Protein AF-A0A9X1DKH0-F1 (afdb_monomer_lite)

Secondary structure (DSSP, 8-state):
------S-HHHHHHHHHHHHHHHHHHHH-TTHHHHHHHHHHHHHT---------S--HHHHHHHHHHHHHS-----HHHHHHH-TT-HHHHHHHHHHHH-HHHHHH-EE-SSS---TTT---SEEHHHHHHHHHHHHHSS--S-HHHHGGG-SS-HHHHHHHHHHHHHHHHHHS-HHHHT-TTT-GGGSHHHHHHHHHHHHTT-TTS-HHHHHHHHHHHHHHGGGS---TT-GGGGGSSEEEETTTTEEEE--SHHHHHHHHHHHTT-

Structure (mmCIF, N/CA/C/O backbone):
data_AF-A0A9X1DKH0-F1
#
_entry.id   AF-A0A9X1DKH0-F1
#
loop_
_atom_site.group_PDB
_atom_site.id
_atom_site.type_symbol
_atom_site.label_atom_id
_atom_site.label_alt_id
_atom_site.label_comp_id
_atom_site.label_asym_id
_atom_site.label_entity_id
_atom_site.label_seq_id
_atom_site.pdbx_PDB_ins_code
_atom_site.Cartn_x
_atom_site.Cartn_y
_atom_site.Cartn_z
_atom_site.occupancy
_atom_site.B_iso_or_equiv
_atom_site.auth_seq_id
_atom_site.auth_comp_id
_atom_site.auth_asym_id
_atom_site.auth_atom_id
_atom_site.pdbx_PDB_model_num
ATOM 1 N N . MET A 1 1 ? 36.192 -5.478 -42.787 1.00 59.34 1 MET A N 1
ATOM 2 C CA . MET A 1 1 ? 35.365 -5.915 -41.646 1.00 59.34 1 MET A CA 1
ATOM 3 C C . MET A 1 1 ? 34.097 -5.091 -41.712 1.00 59.34 1 MET A C 1
ATOM 5 O O . MET A 1 1 ? 34.203 -3.872 -41.718 1.00 59.34 1 MET A O 1
ATOM 9 N N . GLU A 1 2 ? 32.949 -5.726 -41.911 1.00 73.69 2 GLU A N 1
ATOM 10 C CA . GLU A 1 2 ? 31.660 -5.039 -42.036 1.00 73.69 2 GLU A CA 1
ATOM 11 C C . GLU A 1 2 ? 30.925 -5.191 -40.701 1.00 73.69 2 GLU A C 1
ATOM 13 O O . GLU A 1 2 ? 30.800 -6.305 -40.198 1.00 73.69 2 GLU A O 1
ATOM 18 N N . LEU A 1 3 ? 30.535 -4.072 -40.088 1.00 82.25 3 LEU A N 1
ATOM 19 C CA . LEU A 1 3 ? 29.825 -4.047 -38.810 1.00 82.25 3 LEU A CA 1
ATOM 20 C C . LEU A 1 3 ? 28.368 -3.671 -39.068 1.00 82.25 3 LEU A C 1
ATOM 22 O O . LEU A 1 3 ? 28.090 -2.620 -39.645 1.00 82.25 3 LEU A O 1
ATOM 26 N N . SER A 1 4 ? 27.449 -4.519 -38.618 1.00 85.62 4 SER A N 1
ATOM 27 C CA . SER A 1 4 ? 26.011 -4.264 -38.630 1.00 85.62 4 SER A CA 1
ATOM 28 C C . SER A 1 4 ? 25.550 -3.839 -37.229 1.00 85.62 4 SER A C 1
ATOM 30 O O . SER A 1 4 ? 26.024 -4.342 -36.209 1.00 85.62 4 SER A O 1
ATOM 32 N N . ILE A 1 5 ? 24.628 -2.874 -37.154 1.00 86.75 5 ILE A N 1
ATOM 33 C CA . ILE A 1 5 ? 24.001 -2.491 -35.881 1.00 86.75 5 ILE A CA 1
ATOM 34 C C . ILE A 1 5 ? 22.811 -3.417 -35.655 1.00 86.75 5 ILE A C 1
ATOM 36 O O . ILE A 1 5 ? 21.824 -3.339 -36.384 1.00 86.75 5 ILE A O 1
ATOM 40 N N . ILE A 1 6 ? 22.897 -4.259 -34.624 1.00 84.75 6 ILE A N 1
ATOM 41 C CA . ILE A 1 6 ? 21.804 -5.158 -34.237 1.00 84.75 6 ILE A CA 1
ATOM 42 C C . ILE A 1 6 ? 20.755 -4.400 -33.412 1.00 84.75 6 ILE A C 1
ATOM 44 O O . ILE A 1 6 ? 19.580 -4.485 -33.724 1.00 84.75 6 ILE A O 1
ATOM 48 N N . ASP A 1 7 ? 21.147 -3.615 -32.401 1.00 83.06 7 ASP A N 1
ATOM 49 C CA . ASP A 1 7 ? 20.240 -2.793 -31.579 1.00 83.06 7 ASP A CA 1
ATOM 50 C C . ASP A 1 7 ? 20.900 -1.463 -31.175 1.00 83.06 7 ASP A C 1
ATOM 52 O O . ASP A 1 7 ? 22.123 -1.336 -31.156 1.00 83.06 7 ASP A O 1
ATOM 56 N N . GLY A 1 8 ? 20.092 -0.458 -30.822 1.00 81.94 8 GLY A N 1
ATOM 57 C CA . GLY A 1 8 ? 20.589 0.841 -30.359 1.00 81.94 8 GLY A CA 1
ATOM 58 C C . GLY A 1 8 ? 20.688 1.919 -31.439 1.00 81.94 8 GLY A C 1
ATOM 59 O O . GLY A 1 8 ? 21.188 3.006 -31.156 1.00 81.94 8 GLY A O 1
ATOM 60 N N . THR A 1 9 ? 20.125 1.688 -32.627 1.00 85.19 9 THR A N 1
ATOM 61 C CA . THR A 1 9 ? 20.072 2.664 -33.732 1.00 85.19 9 THR A CA 1
ATOM 62 C C . THR A 1 9 ? 19.496 4.015 -33.301 1.00 85.19 9 THR A C 1
ATOM 64 O O . THR A 1 9 ? 20.008 5.055 -33.695 1.00 85.19 9 THR A O 1
ATOM 67 N N . GLN A 1 10 ? 18.488 4.020 -32.420 1.00 81.19 10 GLN A N 1
ATOM 68 C CA . GLN A 1 10 ? 17.900 5.254 -31.878 1.00 81.19 10 GLN A CA 1
ATOM 69 C C . GLN A 1 10 ? 18.860 6.023 -30.959 1.00 81.19 10 GLN A C 1
ATOM 71 O O . GLN A 1 10 ? 18.861 7.249 -30.953 1.00 81.19 10 GLN A O 1
ATOM 76 N N . ARG A 1 11 ? 19.704 5.314 -30.195 1.00 83.75 11 ARG A N 1
ATOM 77 C CA . ARG A 1 11 ? 20.722 5.937 -29.335 1.00 83.75 11 ARG A CA 1
ATOM 78 C C . ARG A 1 11 ? 21.796 6.596 -30.194 1.00 83.75 11 ARG A C 1
ATOM 80 O O . ARG A 1 11 ? 22.126 7.748 -29.959 1.00 83.75 11 ARG A O 1
ATOM 87 N N . ILE A 1 12 ? 22.264 5.905 -31.231 1.00 87.12 12 ILE A N 1
ATOM 88 C CA . ILE A 1 12 ? 23.227 6.461 -32.190 1.00 87.12 12 ILE A CA 1
ATOM 89 C C . ILE A 1 12 ? 22.622 7.673 -32.915 1.00 87.12 12 ILE A C 1
ATOM 91 O O . ILE A 1 12 ? 23.250 8.726 -32.969 1.00 87.12 12 ILE A O 1
ATOM 95 N N . ALA A 1 13 ? 21.373 7.574 -33.382 1.00 86.62 13 ALA A N 1
ATOM 96 C CA . ALA A 1 13 ? 20.672 8.687 -34.020 1.00 86.62 13 ALA A CA 1
ATOM 97 C C . ALA A 1 13 ? 20.525 9.908 -33.095 1.00 86.62 13 ALA A C 1
ATOM 99 O O . ALA A 1 13 ? 20.667 11.036 -33.555 1.00 86.62 13 ALA A O 1
ATOM 100 N N . ALA A 1 14 ? 20.294 9.701 -31.795 1.00 84.94 14 ALA A N 1
ATOM 101 C CA . ALA A 1 14 ? 20.218 10.787 -30.821 1.00 84.94 14 ALA A CA 1
ATOM 102 C C . ALA A 1 14 ? 21.560 11.519 -30.648 1.00 84.94 14 ALA A C 1
ATOM 104 O O . ALA A 1 14 ? 21.570 12.744 -30.560 1.00 84.94 14 ALA A O 1
ATOM 105 N N . PHE A 1 15 ? 22.686 10.798 -30.648 1.00 87.38 15 PHE A N 1
ATOM 106 C CA . PHE A 1 15 ? 24.018 11.417 -30.619 1.00 87.38 15 PHE A CA 1
ATOM 107 C C . PHE A 1 15 ? 24.296 12.222 -31.893 1.00 87.38 15 PHE A C 1
ATOM 109 O O . PHE A 1 15 ? 24.735 13.366 -31.802 1.00 87.38 15 PHE A O 1
ATOM 116 N N . VAL A 1 16 ? 23.951 11.678 -33.064 1.00 88.12 16 VAL A N 1
ATOM 117 C CA . VAL A 1 16 ? 24.051 12.407 -34.341 1.00 88.12 16 VAL A CA 1
ATOM 118 C C . VAL A 1 16 ? 23.175 13.663 -34.318 1.00 88.12 16 VAL A C 1
ATOM 120 O O . VAL A 1 16 ? 23.607 14.740 -34.711 1.00 88.12 16 VAL A O 1
ATOM 123 N N . GLN A 1 17 ? 21.949 13.566 -33.798 1.00 87.81 17 GLN A N 1
ATOM 124 C CA . GLN A 1 17 ? 21.045 14.710 -33.676 1.00 87.81 17 GLN A CA 1
ATOM 125 C C . GLN A 1 17 ? 21.575 15.775 -32.704 1.00 87.81 17 GLN A C 1
ATOM 127 O O . GLN A 1 17 ? 21.368 16.973 -32.930 1.00 87.81 17 GLN A O 1
ATOM 132 N N . LEU A 1 18 ? 22.235 15.358 -31.623 1.00 86.56 18 LEU A N 1
ATOM 133 C CA . LEU A 1 18 ? 22.870 16.250 -30.658 1.00 86.56 18 LEU A CA 1
ATOM 134 C C . LEU A 1 18 ? 24.008 17.042 -31.320 1.00 86.56 18 LEU A C 1
ATOM 136 O O . LEU A 1 18 ? 24.048 18.264 -31.188 1.00 86.56 18 LEU A O 1
ATOM 140 N N . GLU A 1 19 ? 24.859 16.372 -32.097 1.00 88.31 19 GLU A N 1
ATOM 141 C CA . GLU A 1 19 ? 25.939 16.989 -32.883 1.00 88.31 19 GLU A CA 1
ATOM 142 C C . GLU A 1 19 ? 25.400 18.009 -33.885 1.00 88.31 19 GLU A C 1
ATOM 144 O O . GLU A 1 19 ? 25.806 19.175 -33.897 1.00 88.31 19 GLU A O 1
ATOM 149 N N . ASP A 1 20 ? 24.381 17.613 -34.640 1.00 87.06 20 ASP A N 1
ATOM 150 C CA . ASP A 1 20 ? 23.674 18.482 -35.571 1.00 87.06 20 ASP A CA 1
ATOM 151 C C . ASP A 1 20 ? 23.114 19.737 -34.888 1.00 87.06 20 ASP A C 1
ATOM 153 O O . ASP A 1 20 ? 23.126 20.841 -35.446 1.00 87.06 20 ASP A O 1
ATOM 157 N N . SER A 1 21 ? 22.593 19.569 -33.673 1.00 85.38 21 SER A N 1
ATOM 158 C CA . SER A 1 21 ? 21.995 20.645 -32.885 1.00 85.38 21 SER A CA 1
ATOM 159 C C . SER A 1 21 ? 23.053 21.620 -32.370 1.00 85.38 21 SER A C 1
ATOM 161 O O . SER A 1 21 ? 22.836 22.831 -32.454 1.00 85.38 21 SER A O 1
ATOM 163 N N . ILE A 1 22 ? 24.210 21.119 -31.925 1.00 87.12 22 ILE A N 1
ATOM 164 C CA . ILE A 1 22 ? 25.371 21.933 -31.536 1.00 87.12 22 ILE A CA 1
ATOM 165 C C . ILE A 1 22 ? 25.848 22.762 -32.733 1.00 87.12 22 ILE A C 1
ATOM 167 O O . ILE A 1 22 ? 25.927 23.989 -32.643 1.00 87.12 22 ILE A O 1
ATOM 171 N N . LEU A 1 23 ? 26.066 22.130 -33.891 1.00 86.19 23 LEU A N 1
ATOM 172 C CA . LEU A 1 23 ? 26.523 22.813 -35.107 1.00 86.19 23 LEU A CA 1
ATOM 173 C C . LEU A 1 23 ? 25.538 23.896 -35.574 1.00 86.19 23 LEU A C 1
ATOM 175 O O . LEU A 1 23 ? 25.944 24.995 -35.965 1.00 86.19 23 LEU A O 1
ATOM 179 N N . LYS A 1 24 ? 24.230 23.619 -35.519 1.00 85.19 24 LYS A N 1
ATOM 180 C CA . LYS A 1 24 ? 23.179 24.594 -35.863 1.00 85.19 24 LYS A CA 1
ATOM 181 C C . LYS A 1 24 ? 23.118 25.752 -34.866 1.00 85.19 24 LYS A C 1
ATOM 183 O O . LYS A 1 24 ? 22.857 26.882 -35.281 1.00 85.19 24 LYS A O 1
ATOM 188 N N . ALA A 1 25 ? 23.334 25.492 -33.578 1.00 82.62 25 ALA A N 1
ATOM 189 C CA . ALA A 1 25 ? 23.327 26.513 -32.534 1.00 82.62 25 ALA A CA 1
ATOM 190 C C . ALA A 1 25 ? 24.556 27.435 -32.624 1.00 82.62 25 ALA A C 1
ATOM 192 O O . ALA A 1 25 ? 24.393 28.653 -32.558 1.00 82.62 25 ALA A O 1
ATOM 193 N N . LEU A 1 26 ? 25.745 26.881 -32.895 1.00 82.12 26 LEU A N 1
ATOM 194 C CA . LEU A 1 26 ? 26.979 27.647 -33.115 1.00 82.12 26 LEU A CA 1
ATOM 195 C C . LEU A 1 26 ? 26.874 28.589 -34.325 1.00 82.12 26 LEU A C 1
ATOM 197 O O . LEU A 1 26 ? 27.288 29.742 -34.246 1.00 82.12 26 LEU A O 1
ATOM 201 N N . LYS A 1 27 ? 26.256 28.138 -35.426 1.00 82.62 27 LYS A N 1
ATOM 202 C CA . LYS A 1 27 ? 26.065 28.955 -36.642 1.00 82.62 27 LYS A CA 1
ATOM 203 C C . LYS A 1 27 ? 25.085 30.122 -36.473 1.00 82.62 27 LYS A C 1
ATOM 205 O O . LYS A 1 27 ? 25.165 31.081 -37.234 1.00 82.62 27 LYS A O 1
ATOM 210 N N . LYS A 1 28 ? 24.135 30.042 -35.531 1.00 77.69 28 LYS A N 1
ATOM 211 C CA . LYS A 1 28 ? 23.076 31.057 -35.354 1.00 77.69 28 LYS A CA 1
ATOM 212 C C . LYS A 1 28 ? 23.486 32.250 -34.477 1.00 77.69 28 LYS A C 1
ATOM 214 O O . LYS A 1 28 ? 22.805 33.268 -34.538 1.00 77.69 28 LYS A O 1
ATOM 219 N N . GLY A 1 29 ? 24.581 32.149 -33.717 1.00 69.81 29 GLY A N 1
ATOM 220 C CA . GLY A 1 29 ? 25.099 33.232 -32.869 1.00 69.81 29 GLY A CA 1
ATOM 221 C C . GLY A 1 29 ? 24.196 33.617 -31.680 1.00 69.81 29 GLY A C 1
ATOM 222 O O . GLY A 1 29 ? 23.095 33.091 -31.504 1.00 69.81 29 GLY A O 1
ATOM 223 N N . GLY A 1 30 ? 24.677 34.535 -30.834 1.00 74.19 30 GLY A N 1
ATOM 224 C CA . GLY A 1 30 ? 23.924 35.088 -29.694 1.00 74.19 30 GLY A CA 1
ATOM 225 C C . GLY A 1 30 ? 23.748 34.126 -28.508 1.00 74.19 30 GLY A C 1
ATOM 226 O O . GLY A 1 30 ? 24.599 33.279 -28.250 1.00 74.19 30 GLY A O 1
ATOM 227 N N . GLU A 1 31 ? 22.628 34.233 -27.782 1.00 66.81 31 GLU A N 1
ATOM 228 C CA . GLU A 1 31 ? 22.335 33.445 -26.562 1.00 66.81 31 GLU A CA 1
ATOM 229 C C . GLU A 1 31 ? 22.370 31.918 -26.771 1.00 66.81 31 GLU A C 1
ATOM 231 O O . GLU A 1 31 ? 22.617 31.158 -25.835 1.00 66.81 31 GLU A O 1
ATOM 236 N N . LYS A 1 32 ? 22.191 31.448 -28.012 1.00 72.25 32 LYS A N 1
ATOM 237 C CA . LYS A 1 32 ? 22.230 30.018 -28.366 1.00 72.25 32 LYS A CA 1
ATOM 238 C C . LYS A 1 32 ? 23.635 29.418 -28.370 1.00 72.25 32 LYS A C 1
ATOM 240 O O . LYS A 1 32 ? 23.764 28.198 -28.351 1.00 72.25 32 LYS A O 1
ATOM 245 N N . VAL A 1 33 ? 24.674 30.250 -28.353 1.00 80.81 33 VAL A N 1
ATOM 246 C CA . VAL A 1 33 ? 26.069 29.798 -28.283 1.00 80.81 33 VAL A CA 1
ATOM 247 C C . VAL A 1 33 ? 26.372 29.179 -26.918 1.00 80.81 33 VAL A C 1
ATOM 249 O O . VAL A 1 33 ? 27.054 28.162 -26.851 1.00 80.81 33 VAL A O 1
ATOM 252 N N . LYS A 1 34 ? 25.806 29.725 -25.833 1.00 82.06 34 LYS A N 1
ATOM 253 C CA . LYS A 1 34 ? 25.972 29.160 -24.487 1.00 82.06 34 LYS A CA 1
ATOM 254 C C . LYS A 1 34 ? 25.386 27.747 -24.395 1.00 82.06 34 LYS A C 1
ATOM 256 O O . LYS A 1 34 ? 26.073 26.832 -23.957 1.00 82.06 34 LYS A O 1
ATOM 261 N N . LEU A 1 35 ? 24.165 27.564 -24.903 1.00 81.19 35 LEU A N 1
ATOM 262 C CA . LEU A 1 35 ? 23.523 26.250 -24.997 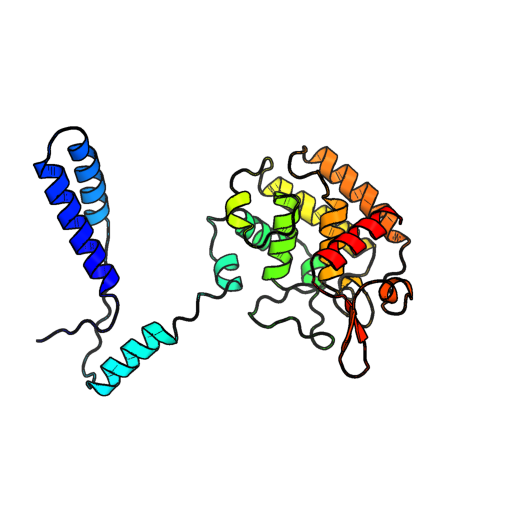1.00 81.19 35 LEU A CA 1
ATOM 263 C C . LEU A 1 35 ? 24.352 25.272 -25.845 1.00 81.19 35 LEU A C 1
ATOM 265 O O . LEU A 1 35 ? 24.454 24.100 -25.505 1.00 81.19 35 LEU A O 1
ATOM 269 N N . ALA A 1 36 ? 24.968 25.741 -26.932 1.00 84.06 36 ALA A N 1
ATOM 270 C CA . ALA A 1 36 ? 25.823 24.897 -27.762 1.00 84.06 36 ALA A CA 1
ATOM 271 C C . ALA A 1 36 ? 27.048 24.373 -26.996 1.00 84.06 36 ALA A C 1
ATOM 273 O O . ALA A 1 36 ? 27.364 23.194 -27.113 1.00 84.06 36 ALA A O 1
ATOM 274 N N . TYR A 1 37 ? 27.697 25.215 -26.184 1.00 85.69 37 TYR A N 1
ATOM 275 C CA . TYR A 1 37 ? 28.824 24.796 -25.345 1.00 85.69 37 TYR A CA 1
ATOM 276 C C . TYR A 1 37 ? 28.407 23.839 -24.222 1.00 85.69 37 TYR A C 1
ATOM 278 O O . TYR A 1 37 ? 29.136 22.895 -23.930 1.00 85.69 37 TYR A O 1
ATOM 286 N N . GLU A 1 38 ? 27.232 24.037 -23.619 1.00 85.38 38 GLU A N 1
ATOM 287 C CA . GLU A 1 38 ? 26.688 23.109 -22.616 1.00 85.38 38 GLU A CA 1
ATOM 288 C C . GLU A 1 38 ? 26.418 21.722 -23.225 1.00 85.38 38 GLU A C 1
ATOM 290 O O . GLU A 1 38 ? 26.789 20.702 -22.642 1.00 85.38 38 GLU A O 1
ATOM 295 N N . LEU A 1 39 ? 25.832 21.673 -24.426 1.00 84.62 39 LEU A N 1
ATOM 296 C CA . LEU A 1 39 ? 25.580 20.421 -25.148 1.00 84.62 39 LEU A CA 1
ATOM 297 C C . LEU A 1 39 ? 26.876 19.752 -25.638 1.00 84.62 39 LEU A C 1
ATOM 299 O O . LEU A 1 39 ? 26.976 18.528 -25.595 1.00 84.62 39 LEU A O 1
ATOM 303 N N . ASP A 1 40 ? 27.868 20.534 -26.074 1.00 86.94 40 ASP A N 1
ATOM 304 C CA . ASP A 1 40 ? 29.192 20.038 -26.475 1.00 86.94 40 ASP A CA 1
ATOM 305 C C . ASP A 1 40 ? 29.953 19.427 -25.289 1.00 86.94 40 ASP A C 1
ATOM 307 O O . ASP A 1 40 ? 30.511 18.337 -25.409 1.00 86.94 40 ASP A O 1
ATOM 311 N N . SER A 1 41 ? 29.905 20.069 -24.116 1.00 86.56 41 SER A N 1
ATOM 312 C CA . SER A 1 41 ? 30.464 19.505 -22.880 1.00 86.56 41 SER A CA 1
ATOM 313 C C . SER A 1 41 ? 29.782 18.188 -22.515 1.00 86.56 41 SER A C 1
ATOM 315 O O . SER A 1 41 ? 30.459 17.193 -22.274 1.00 86.56 41 SER A O 1
ATOM 317 N N . LEU A 1 42 ? 28.444 18.152 -22.545 1.00 84.81 42 LEU A N 1
ATOM 318 C CA . LEU A 1 42 ? 27.677 16.938 -22.259 1.00 84.81 42 LEU A CA 1
ATOM 319 C C . LEU A 1 42 ? 28.047 15.792 -23.210 1.00 84.81 42 LEU A C 1
ATOM 321 O O . LEU A 1 42 ? 28.138 14.642 -22.783 1.00 84.81 42 LEU A O 1
ATOM 325 N N . MET A 1 43 ? 28.255 16.092 -24.494 1.00 84.81 43 MET A N 1
ATOM 326 C CA . MET A 1 43 ? 28.653 15.094 -25.482 1.00 84.81 43 MET A CA 1
ATOM 327 C C . MET A 1 43 ? 30.057 14.547 -25.210 1.00 84.81 43 MET A C 1
ATOM 329 O O . MET A 1 43 ? 30.243 13.334 -25.270 1.00 84.81 43 MET A O 1
ATOM 333 N N . LYS A 1 44 ? 31.023 15.413 -24.885 1.00 85.62 44 LYS A N 1
ATOM 334 C CA . LYS A 1 44 ? 32.409 15.016 -24.576 1.00 85.62 44 LYS A CA 1
ATOM 335 C C . LYS A 1 44 ? 32.513 14.148 -23.326 1.00 85.62 44 LYS A C 1
ATOM 337 O O . LYS A 1 44 ? 33.323 13.227 -23.300 1.00 85.62 44 LYS A O 1
ATOM 342 N N . ASP A 1 45 ? 31.662 14.405 -22.338 1.00 86.69 45 ASP A N 1
ATOM 343 C CA . ASP A 1 45 ? 31.604 13.625 -21.098 1.00 86.69 45 ASP A CA 1
ATOM 344 C C . ASP A 1 45 ? 30.744 12.355 -21.233 1.00 86.69 45 ASP A C 1
ATOM 346 O O . ASP A 1 45 ? 30.665 11.536 -20.314 1.00 86.69 45 ASP A O 1
ATOM 350 N N . SER A 1 46 ? 30.089 12.165 -22.381 1.00 83.81 46 SER A N 1
ATOM 351 C CA . SER A 1 46 ? 29.272 10.988 -22.654 1.00 83.81 46 SER A CA 1
ATOM 352 C C . SER A 1 46 ? 30.095 9.871 -23.286 1.00 83.81 46 SER A C 1
ATOM 354 O O . SER A 1 46 ? 30.979 10.084 -24.109 1.00 83.81 46 SER A O 1
ATOM 356 N N . SER A 1 47 ? 29.767 8.630 -22.939 1.00 83.00 47 SER A N 1
ATOM 357 C CA . SER A 1 47 ? 30.369 7.436 -23.534 1.00 83.00 47 SER A CA 1
ATOM 358 C C . SER A 1 47 ? 29.282 6.454 -23.949 1.00 83.00 47 SER A C 1
ATOM 360 O O . SER A 1 47 ? 28.297 6.263 -23.233 1.00 83.00 47 SER A O 1
ATOM 362 N N . ILE A 1 48 ? 29.467 5.808 -25.102 1.00 82.31 48 ILE A N 1
ATOM 363 C CA . ILE A 1 48 ? 28.591 4.732 -25.570 1.00 82.31 48 ILE A CA 1
ATOM 364 C C . ILE A 1 48 ? 29.311 3.408 -25.346 1.00 82.31 48 ILE A C 1
ATOM 366 O O . ILE A 1 48 ? 30.350 3.142 -25.945 1.00 82.31 48 ILE A O 1
ATOM 370 N N . ALA A 1 49 ? 28.737 2.560 -24.496 1.00 86.56 49 ALA A N 1
ATOM 371 C CA . ALA A 1 49 ? 29.171 1.176 -24.388 1.00 86.56 49 ALA A CA 1
ATOM 372 C C . ALA A 1 49 ? 28.691 0.401 -25.622 1.00 86.56 49 ALA A C 1
ATOM 374 O O . ALA A 1 49 ? 27.487 0.323 -25.882 1.00 86.56 49 ALA A O 1
ATOM 375 N N . ILE A 1 50 ? 29.635 -0.169 -26.368 1.00 87.94 50 ILE A N 1
ATOM 376 C CA . ILE A 1 50 ? 29.369 -1.006 -27.539 1.00 87.94 50 ILE A CA 1
ATOM 377 C C . ILE A 1 50 ? 29.692 -2.449 -27.169 1.00 87.94 50 ILE A C 1
ATOM 379 O O . ILE A 1 50 ? 30.758 -2.736 -26.628 1.00 87.94 50 ILE A O 1
ATOM 383 N N . GLN A 1 51 ? 28.768 -3.356 -27.476 1.00 89.19 51 GLN A N 1
ATOM 384 C CA . GLN A 1 51 ? 28.995 -4.791 -27.380 1.00 89.19 51 GLN A CA 1
ATOM 385 C C . GLN A 1 51 ? 29.098 -5.365 -28.791 1.00 89.19 51 GLN A C 1
ATOM 387 O O . GLN A 1 51 ? 28.176 -5.203 -29.589 1.00 89.19 51 GLN A O 1
ATOM 392 N N . VAL A 1 52 ? 30.222 -6.016 -29.087 1.00 91.06 52 VAL A N 1
ATOM 393 C CA . VAL A 1 52 ? 30.486 -6.636 -30.389 1.00 91.06 52 VAL A CA 1
ATOM 394 C C . VAL A 1 52 ? 30.264 -8.138 -30.271 1.00 91.06 52 VAL A C 1
ATOM 396 O O . VAL A 1 52 ? 30.798 -8.777 -29.364 1.00 91.06 52 VAL A O 1
ATOM 399 N N . PHE A 1 53 ? 29.466 -8.685 -31.183 1.00 89.69 53 PHE A N 1
ATOM 400 C CA . PHE A 1 53 ? 29.252 -10.120 -31.329 1.00 89.69 53 PHE A CA 1
ATOM 401 C C . PHE A 1 53 ? 29.881 -10.567 -32.645 1.00 89.69 53 PHE A C 1
ATOM 403 O O . PHE A 1 53 ? 29.566 -10.017 -33.698 1.00 89.69 53 PHE A O 1
ATOM 410 N N . GLU A 1 54 ? 30.773 -11.550 -32.583 1.00 91.25 54 GLU A N 1
ATOM 411 C CA . GLU A 1 54 ? 31.461 -12.084 -33.758 1.00 91.25 54 GLU A CA 1
ATOM 412 C C . GLU A 1 54 ? 30.875 -13.438 -34.168 1.00 91.25 54 GLU A C 1
ATOM 414 O O . GLU A 1 54 ? 30.430 -14.216 -33.325 1.00 91.25 54 GLU A O 1
ATOM 419 N N . GLY A 1 55 ? 30.890 -13.724 -35.473 1.00 89.81 55 GLY A N 1
ATOM 420 C CA . GLY A 1 55 ? 30.504 -15.032 -36.010 1.00 89.81 55 GLY A CA 1
ATOM 421 C C . GLY A 1 55 ? 29.000 -15.319 -36.041 1.00 89.81 55 GLY A C 1
ATOM 422 O O . GLY A 1 55 ? 28.626 -16.472 -36.238 1.00 89.81 55 GLY A O 1
ATOM 423 N N . LEU A 1 56 ? 28.142 -14.307 -35.869 1.00 86.81 56 LEU A N 1
ATOM 424 C CA . LEU A 1 56 ? 26.694 -14.488 -35.966 1.00 86.81 56 LEU A CA 1
ATOM 425 C C . LEU A 1 56 ? 26.256 -14.738 -37.413 1.00 86.81 56 LEU A C 1
ATOM 427 O O . LEU A 1 56 ? 26.660 -14.045 -38.347 1.00 86.81 56 LEU A O 1
ATOM 431 N N . THR A 1 57 ? 25.366 -15.706 -37.591 1.00 89.88 57 THR A N 1
ATOM 432 C CA . THR A 1 57 ? 24.608 -15.871 -38.831 1.00 89.88 57 THR A CA 1
ATOM 433 C C . THR A 1 57 ? 23.477 -14.837 -38.914 1.00 89.88 57 THR A C 1
ATOM 435 O O . THR A 1 57 ? 22.978 -14.356 -37.898 1.00 89.88 57 THR A O 1
ATOM 438 N N . ARG A 1 58 ? 22.974 -14.542 -40.124 1.00 83.19 58 ARG A N 1
ATOM 439 C CA . ARG A 1 58 ? 21.838 -13.608 -40.320 1.00 83.19 58 ARG A CA 1
ATOM 440 C C . ARG A 1 58 ? 20.583 -13.981 -39.519 1.00 83.19 58 ARG A C 1
ATOM 442 O O . ARG A 1 58 ? 19.810 -13.110 -39.114 1.00 83.19 58 ARG A O 1
ATOM 449 N N . ALA A 1 59 ? 20.356 -15.279 -39.317 1.00 78.44 59 ALA A N 1
ATOM 450 C CA . ALA A 1 59 ? 19.240 -15.770 -38.516 1.00 78.44 59 ALA A CA 1
ATOM 451 C C . ALA A 1 59 ? 19.435 -15.440 -37.025 1.00 78.44 59 ALA A C 1
ATOM 453 O O . ALA A 1 59 ? 18.492 -15.007 -36.365 1.00 78.44 59 ALA A O 1
ATOM 454 N N . GLU A 1 60 ? 20.659 -15.580 -36.513 1.00 84.19 60 GLU A N 1
ATOM 455 C CA . GLU A 1 60 ? 21.008 -15.246 -35.129 1.00 84.19 60 GLU A CA 1
ATOM 456 C C . GLU A 1 60 ? 21.005 -13.734 -34.882 1.00 84.19 60 GLU A C 1
ATOM 458 O O . GLU A 1 60 ? 20.494 -13.303 -33.852 1.00 84.19 60 GLU A O 1
ATOM 463 N N . GLU A 1 61 ? 21.473 -12.918 -35.834 1.00 83.94 61 GLU A N 1
ATOM 464 C CA . GLU A 1 61 ? 21.350 -11.451 -35.774 1.00 83.94 61 GLU A CA 1
ATOM 465 C C . GLU A 1 61 ? 19.880 -11.024 -35.639 1.00 83.94 61 GLU A C 1
ATOM 467 O O . GLU A 1 61 ? 19.523 -10.228 -34.766 1.00 83.94 61 GLU A O 1
ATOM 472 N N . SER A 1 62 ? 19.007 -11.606 -36.470 1.00 75.81 62 SER A N 1
ATOM 473 C CA . SER A 1 62 ? 17.567 -11.325 -36.457 1.00 75.81 62 SER A CA 1
ATOM 474 C C . SER A 1 62 ? 16.918 -11.757 -35.140 1.00 75.81 62 SER A C 1
ATOM 476 O O . SER A 1 62 ? 16.114 -11.019 -34.567 1.00 75.81 62 SER A O 1
ATOM 478 N N . GLN A 1 63 ? 17.283 -12.933 -34.621 1.00 76.00 63 GLN A N 1
ATOM 479 C CA . GLN A 1 63 ? 16.770 -13.424 -33.343 1.00 76.00 63 GLN A CA 1
ATOM 480 C C . GLN A 1 63 ? 17.264 -12.579 -32.164 1.00 76.00 63 GLN A C 1
ATOM 482 O O . GLN A 1 63 ? 16.489 -12.312 -31.248 1.00 76.00 63 GLN A O 1
ATOM 487 N N . LEU A 1 64 ? 18.518 -12.125 -32.186 1.00 81.12 64 LEU A N 1
ATOM 488 C CA . LEU A 1 64 ? 19.081 -11.256 -31.156 1.00 81.12 64 LEU A CA 1
ATOM 489 C C . LEU A 1 64 ? 18.391 -9.886 -31.146 1.00 81.12 64 LEU A C 1
ATOM 491 O O . LEU A 1 64 ? 18.029 -9.399 -30.076 1.00 81.12 64 LEU A O 1
ATOM 495 N N . TYR A 1 65 ? 18.128 -9.298 -32.317 1.00 77.94 65 TYR A N 1
ATOM 496 C CA . TYR A 1 65 ? 17.334 -8.070 -32.428 1.00 77.94 65 TYR A CA 1
ATOM 497 C C . TYR A 1 65 ? 15.937 -8.233 -31.819 1.00 77.94 65 TYR A C 1
ATOM 499 O O . TYR A 1 65 ? 15.504 -7.406 -31.005 1.00 77.94 65 TYR A O 1
ATOM 507 N N . LEU A 1 66 ? 15.246 -9.320 -32.180 1.00 69.75 66 LEU A N 1
ATOM 508 C CA . LEU A 1 66 ? 13.933 -9.654 -31.637 1.00 69.75 66 LEU A CA 1
ATOM 509 C C . LEU A 1 66 ? 14.001 -9.880 -30.127 1.00 69.75 66 LEU A C 1
ATOM 511 O O . LEU A 1 66 ? 13.145 -9.385 -29.406 1.00 69.75 66 LEU A O 1
ATOM 515 N N . ASP A 1 67 ? 15.019 -10.561 -29.614 1.00 72.81 67 ASP A N 1
ATOM 516 C CA . ASP A 1 67 ? 15.173 -10.806 -28.183 1.00 72.81 67 ASP A CA 1
ATOM 517 C C . ASP A 1 67 ? 15.423 -9.512 -27.400 1.00 72.81 67 ASP A C 1
ATOM 519 O O . ASP A 1 67 ? 14.771 -9.286 -26.379 1.00 72.81 67 ASP A O 1
ATOM 523 N N . LEU A 1 68 ? 16.293 -8.626 -27.886 1.00 73.62 68 LEU A N 1
ATOM 524 C CA . LEU A 1 68 ? 16.566 -7.334 -27.249 1.00 73.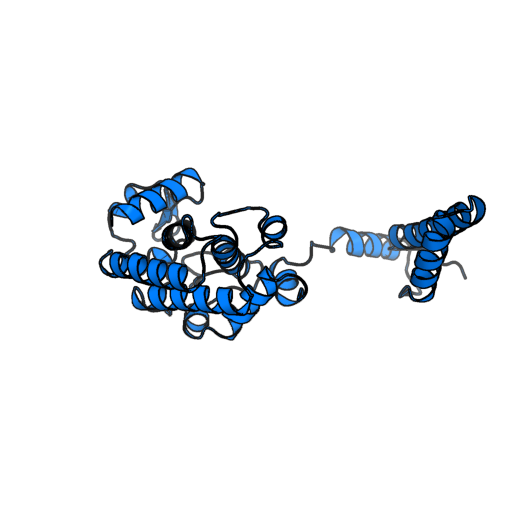62 68 LEU A CA 1
ATOM 525 C C . LEU A 1 68 ? 15.313 -6.445 -27.200 1.00 73.62 68 LEU A C 1
ATOM 527 O O . LEU A 1 68 ? 15.045 -5.812 -26.177 1.00 73.62 68 LEU A O 1
ATOM 531 N N . ASN A 1 69 ? 14.498 -6.465 -28.259 1.00 64.25 69 ASN A N 1
ATOM 532 C CA . ASN A 1 69 ? 13.317 -5.608 -28.377 1.00 64.25 69 ASN A CA 1
ATOM 533 C C . ASN A 1 69 ? 12.024 -6.226 -27.806 1.00 64.25 69 ASN A C 1
ATOM 535 O O . ASN A 1 69 ? 11.177 -5.502 -27.282 1.00 64.25 69 ASN A O 1
ATOM 539 N N . LEU A 1 70 ? 11.864 -7.553 -27.839 1.00 58.06 70 LEU A N 1
ATOM 540 C CA . LEU A 1 70 ? 10.662 -8.264 -27.369 1.00 58.06 70 LEU A CA 1
ATOM 541 C C . LEU A 1 70 ? 10.814 -8.831 -25.950 1.00 58.06 70 LEU A C 1
ATOM 543 O O . LEU A 1 70 ? 9.846 -8.820 -25.183 1.00 58.06 70 LEU A O 1
ATOM 547 N N . LYS A 1 71 ? 12.008 -9.307 -25.551 1.00 55.12 71 LYS A N 1
ATOM 548 C CA . LYS A 1 71 ? 12.272 -9.742 -24.160 1.00 55.12 71 LYS A CA 1
ATOM 549 C C . LYS A 1 71 ? 12.629 -8.578 -23.240 1.00 55.12 71 LYS A C 1
ATOM 551 O O . LYS A 1 71 ? 12.676 -8.775 -22.022 1.00 55.12 71 LYS A O 1
ATOM 556 N N . GLY A 1 72 ? 12.750 -7.364 -23.781 1.00 51.66 72 GLY A N 1
ATOM 557 C CA . GLY A 1 72 ? 12.716 -6.090 -23.063 1.00 51.66 72 GLY A CA 1
ATOM 558 C C . GLY A 1 72 ? 11.371 -5.829 -22.369 1.00 51.66 72 GLY A C 1
ATOM 559 O O . GLY A 1 72 ? 10.743 -4.789 -22.548 1.00 51.66 72 GLY A O 1
ATOM 560 N N . LYS A 1 73 ? 10.879 -6.768 -21.550 1.00 53.12 73 LYS A N 1
ATOM 561 C CA . LYS A 1 73 ? 9.761 -6.519 -20.636 1.00 53.12 73 LYS A CA 1
ATOM 562 C C . LYS A 1 73 ? 10.140 -5.310 -19.787 1.00 53.12 73 LYS A C 1
ATOM 564 O O . LYS A 1 73 ? 11.138 -5.382 -19.071 1.00 53.12 73 LYS A O 1
ATOM 569 N N . LYS A 1 74 ? 9.316 -4.247 -19.815 1.00 53.72 74 LYS A N 1
ATOM 570 C CA . LYS A 1 74 ? 9.384 -3.098 -18.886 1.00 53.72 74 LYS A CA 1
ATOM 571 C C . LYS A 1 74 ? 9.934 -3.565 -17.537 1.00 53.72 74 LYS A C 1
ATOM 573 O O . LYS A 1 74 ? 9.322 -4.450 -16.908 1.00 53.72 74 LYS A O 1
ATOM 578 N N . VAL A 1 75 ? 11.073 -2.987 -17.125 1.00 50.78 75 VAL A N 1
ATOM 579 C CA . VAL A 1 75 ? 11.733 -3.301 -15.849 1.00 50.78 75 VAL A CA 1
ATOM 580 C C . VAL A 1 75 ? 10.654 -3.374 -14.785 1.00 50.78 75 VAL A C 1
ATOM 582 O O . VAL A 1 75 ? 9.788 -2.491 -14.694 1.00 50.78 75 VAL A O 1
ATOM 585 N N . ALA A 1 76 ? 10.636 -4.495 -14.060 1.00 56.94 76 ALA A N 1
ATOM 586 C CA . ALA A 1 76 ? 9.576 -4.751 -13.108 1.00 56.94 76 ALA A CA 1
ATOM 587 C C . ALA A 1 76 ? 9.403 -3.557 -12.179 1.00 56.94 76 ALA A C 1
ATOM 589 O O . ALA A 1 76 ? 10.395 -2.991 -11.733 1.00 56.94 76 ALA A O 1
ATOM 590 N N . LEU A 1 77 ? 8.153 -3.143 -11.942 1.00 61.44 77 LEU A N 1
ATOM 591 C CA . LEU A 1 77 ? 7.883 -1.998 -11.076 1.00 61.44 77 LEU A CA 1
ATOM 592 C C . LEU A 1 77 ? 8.560 -2.199 -9.715 1.00 61.44 77 LEU A C 1
ATOM 594 O O . LEU A 1 77 ? 9.170 -1.263 -9.229 1.00 61.44 77 LEU A O 1
ATOM 598 N N . SER A 1 78 ? 8.569 -3.426 -9.185 1.00 56.94 78 SER A N 1
ATOM 599 C CA . SER A 1 78 ? 9.325 -3.781 -7.982 1.00 56.94 78 SER A CA 1
ATOM 600 C C . SER A 1 78 ? 10.822 -3.486 -8.100 1.00 56.94 78 SER A C 1
ATOM 602 O O . SER A 1 78 ? 11.348 -2.764 -7.269 1.00 56.94 78 SER A O 1
ATOM 604 N N . LYS A 1 79 ? 11.493 -3.928 -9.173 1.00 58.22 79 LYS A N 1
ATOM 605 C CA . LYS A 1 79 ? 12.909 -3.597 -9.424 1.00 58.22 79 LYS A CA 1
ATOM 606 C C . LYS A 1 79 ? 13.137 -2.088 -9.556 1.00 58.22 79 LYS A C 1
ATOM 608 O O . LYS A 1 79 ? 14.097 -1.572 -9.005 1.00 58.22 79 LYS A O 1
ATOM 613 N N . ARG A 1 80 ? 12.251 -1.360 -10.243 1.00 59.06 80 ARG A N 1
ATOM 614 C CA . ARG A 1 80 ? 12.351 0.108 -10.320 1.00 59.06 80 ARG A CA 1
ATOM 615 C C . ARG A 1 80 ? 12.226 0.748 -8.940 1.00 59.06 80 ARG A C 1
ATOM 617 O O . ARG A 1 80 ? 13.033 1.602 -8.618 1.00 59.06 80 ARG A O 1
ATOM 624 N N . ILE A 1 81 ? 11.280 0.295 -8.118 1.00 60.31 81 ILE A N 1
ATOM 625 C CA . ILE A 1 81 ? 11.124 0.774 -6.740 1.00 60.31 81 ILE A CA 1
ATOM 626 C C . ILE A 1 81 ? 12.390 0.487 -5.931 1.00 60.31 81 ILE A C 1
ATOM 628 O O . ILE A 1 81 ? 12.884 1.386 -5.266 1.00 60.31 81 ILE A O 1
ATOM 632 N N . SER A 1 82 ? 12.951 -0.720 -6.019 1.00 58.72 82 SER A N 1
ATOM 633 C CA . SER A 1 82 ? 14.126 -1.112 -5.231 1.00 58.72 82 SER A CA 1
ATOM 634 C C . SER A 1 82 ? 15.412 -0.360 -5.593 1.00 58.72 82 SER A C 1
ATOM 636 O O . SER A 1 82 ? 16.252 -0.187 -4.718 1.00 58.72 82 SER A O 1
ATOM 638 N N . PHE A 1 83 ? 15.581 0.083 -6.846 1.00 51.75 83 PHE A N 1
ATOM 639 C CA . PHE A 1 83 ? 16.836 0.690 -7.323 1.00 51.75 83 PHE A CA 1
ATOM 640 C C . PHE A 1 83 ? 16.755 2.197 -7.626 1.00 51.75 83 PHE A C 1
ATOM 642 O O . PHE A 1 83 ? 17.793 2.833 -7.792 1.00 51.75 83 PHE A O 1
ATOM 649 N N . ASP A 1 84 ? 15.561 2.793 -7.712 1.00 59.94 84 ASP A N 1
ATOM 650 C CA . ASP A 1 84 ? 15.407 4.217 -8.036 1.00 59.94 84 ASP A CA 1
ATOM 651 C C . ASP A 1 84 ? 15.416 5.094 -6.777 1.00 59.94 84 ASP A C 1
ATOM 653 O O . ASP A 1 84 ? 14.373 5.410 -6.199 1.00 59.94 84 ASP A O 1
ATOM 657 N N . SER A 1 85 ? 16.619 5.502 -6.372 1.00 59.44 85 SER A N 1
ATOM 658 C CA . SER A 1 85 ? 16.878 6.385 -5.227 1.00 59.44 85 SER A CA 1
ATOM 659 C C . SER A 1 85 ? 16.514 7.854 -5.466 1.00 59.44 85 SER A C 1
ATOM 661 O O . SER A 1 85 ? 16.531 8.645 -4.528 1.00 59.44 85 SER A O 1
ATOM 663 N N . ARG A 1 86 ? 16.170 8.239 -6.702 1.00 61.75 86 ARG A N 1
ATOM 664 C CA . ARG A 1 86 ? 15.820 9.627 -7.057 1.00 61.75 86 ARG A CA 1
ATOM 665 C C . ARG A 1 86 ? 14.364 9.969 -6.750 1.00 61.75 86 ARG A C 1
ATOM 667 O O . ARG A 1 86 ? 13.986 11.135 -6.769 1.00 61.75 86 ARG A O 1
ATOM 674 N N . ASN A 1 87 ? 13.538 8.958 -6.496 1.00 76.31 87 ASN A N 1
ATOM 675 C CA . ASN A 1 87 ? 12.115 9.118 -6.255 1.00 76.31 87 ASN A CA 1
ATOM 676 C C . ASN A 1 87 ? 11.814 8.981 -4.754 1.00 76.31 87 ASN A C 1
ATOM 678 O O . ASN A 1 87 ? 11.890 7.879 -4.209 1.00 76.31 87 ASN A O 1
ATOM 682 N N . ASN A 1 88 ? 11.419 10.082 -4.103 1.00 84.62 88 ASN A N 1
ATOM 683 C CA . ASN A 1 88 ? 11.097 10.120 -2.668 1.00 84.62 88 ASN A CA 1
ATOM 684 C C . ASN A 1 88 ? 10.098 9.036 -2.246 1.00 84.62 88 ASN A C 1
ATOM 686 O O . ASN A 1 88 ? 10.285 8.391 -1.218 1.00 84.62 88 ASN A O 1
ATOM 690 N N . LEU A 1 89 ? 9.082 8.761 -3.068 1.00 88.44 89 LEU A N 1
ATOM 691 C CA . LEU A 1 89 ? 8.108 7.709 -2.789 1.00 88.44 89 LEU A CA 1
ATOM 692 C C . LEU A 1 89 ? 8.766 6.323 -2.733 1.00 88.44 89 LEU A C 1
ATOM 694 O O . LEU A 1 89 ? 8.433 5.515 -1.866 1.00 88.44 89 LEU A O 1
ATOM 698 N N . ASN A 1 90 ? 9.710 6.038 -3.632 1.00 85.38 90 ASN A N 1
ATOM 699 C CA . ASN A 1 90 ? 10.447 4.773 -3.630 1.00 85.38 90 ASN A CA 1
ATOM 700 C C . ASN A 1 90 ? 11.409 4.695 -2.440 1.00 85.38 90 ASN A C 1
ATOM 702 O O . ASN A 1 90 ? 11.483 3.650 -1.797 1.00 85.38 90 ASN A O 1
ATOM 706 N N . VAL A 1 91 ? 12.083 5.802 -2.109 1.00 87.56 91 VAL A N 1
ATOM 707 C CA . VAL A 1 91 ? 12.962 5.904 -0.933 1.00 87.56 91 VAL A CA 1
ATOM 708 C C . VAL A 1 91 ? 12.184 5.585 0.342 1.00 87.56 91 VAL A C 1
ATOM 710 O O . VAL A 1 91 ? 12.563 4.664 1.060 1.00 87.56 91 VAL A O 1
ATOM 713 N N . ILE A 1 92 ? 11.050 6.256 0.575 1.00 92.62 92 ILE A N 1
ATOM 714 C CA . ILE A 1 92 ? 10.184 6.010 1.738 1.00 92.62 92 ILE A CA 1
ATOM 715 C C . ILE A 1 92 ? 9.694 4.556 1.745 1.00 92.62 92 ILE A C 1
ATOM 717 O O . ILE A 1 92 ? 9.772 3.886 2.772 1.00 92.62 92 ILE A O 1
ATOM 721 N N . THR A 1 93 ? 9.240 4.037 0.596 1.00 92.50 93 THR A N 1
ATOM 722 C CA . THR A 1 93 ? 8.750 2.650 0.475 1.00 92.50 93 THR A CA 1
ATOM 723 C C . THR A 1 93 ? 9.803 1.632 0.878 1.00 92.50 93 THR A C 1
ATOM 725 O O . THR A 1 93 ? 9.524 0.742 1.684 1.00 92.50 93 THR A O 1
ATOM 728 N N . ASN A 1 94 ? 11.016 1.763 0.345 1.00 89.25 94 ASN A N 1
ATOM 729 C CA . ASN A 1 94 ? 12.103 0.865 0.695 1.00 89.25 94 ASN A CA 1
ATOM 730 C C . ASN A 1 94 ? 12.486 1.039 2.160 1.00 89.25 94 ASN A C 1
ATOM 732 O O . ASN A 1 94 ? 12.669 0.042 2.848 1.00 89.25 94 ASN A O 1
ATOM 736 N N . GLN A 1 95 ? 12.576 2.269 2.663 1.00 93.31 95 GLN A N 1
ATOM 737 C CA . GLN A 1 95 ? 12.993 2.496 4.039 1.00 93.31 95 GLN A CA 1
ATOM 738 C C . GLN A 1 95 ? 12.006 1.861 5.024 1.00 93.31 95 GLN A C 1
ATOM 740 O O . GLN A 1 95 ? 12.441 1.046 5.828 1.00 93.31 95 GLN A O 1
ATOM 745 N N . VAL A 1 96 ? 10.695 2.087 4.867 1.00 96.38 96 VAL A N 1
ATOM 746 C CA . VAL A 1 96 ? 9.640 1.437 5.673 1.00 96.38 96 VAL A CA 1
ATOM 747 C C . VAL A 1 96 ? 9.731 -0.090 5.607 1.00 96.38 96 VAL A C 1
ATOM 749 O O . VAL A 1 96 ? 9.669 -0.759 6.637 1.00 96.38 96 VAL A O 1
ATOM 752 N N . LEU A 1 97 ? 9.920 -0.662 4.412 1.00 93.94 97 LEU A N 1
ATOM 753 C CA . LEU A 1 97 ? 10.083 -2.110 4.244 1.00 93.94 97 LEU A CA 1
ATOM 754 C C . LEU A 1 97 ? 11.282 -2.657 5.047 1.00 93.94 97 LEU A C 1
ATOM 756 O O . LEU A 1 97 ? 11.212 -3.751 5.609 1.00 93.94 97 LEU A O 1
ATOM 760 N N . HIS A 1 98 ? 12.382 -1.904 5.113 1.00 93.12 98 HIS A N 1
ATOM 761 C CA . HIS A 1 98 ? 13.601 -2.316 5.810 1.00 93.12 98 HIS A CA 1
ATOM 762 C C . HIS A 1 98 ? 13.574 -2.031 7.314 1.00 93.12 98 HIS A C 1
ATOM 764 O O . HIS A 1 98 ? 14.237 -2.750 8.062 1.00 93.12 98 HIS A O 1
ATOM 770 N N . THR A 1 99 ? 12.834 -1.029 7.782 1.00 96.06 99 THR A N 1
ATOM 771 C CA . THR A 1 99 ? 12.869 -0.586 9.186 1.00 96.06 99 THR A CA 1
ATOM 772 C C . THR A 1 99 ? 11.677 -1.070 10.011 1.00 96.06 99 THR A C 1
ATOM 774 O O . THR A 1 99 ? 11.812 -1.204 11.225 1.00 96.06 99 THR A O 1
ATOM 777 N N . HIS A 1 100 ? 10.531 -1.388 9.400 1.00 97.44 100 HIS A N 1
ATOM 778 C CA . HIS A 1 100 ? 9.329 -1.763 10.144 1.00 97.44 100 HIS A CA 1
ATOM 779 C C . HIS A 1 100 ? 9.236 -3.273 10.412 1.00 97.44 100 HIS A C 1
ATOM 781 O O . HIS A 1 100 ? 8.868 -4.060 9.540 1.00 97.44 100 HIS A O 1
ATOM 787 N N . GLN A 1 101 ? 9.492 -3.694 11.654 1.00 95.88 101 GLN A N 1
ATOM 788 C CA . GLN A 1 101 ? 9.588 -5.119 11.994 1.00 95.88 101 GLN A CA 1
ATOM 789 C C . GLN A 1 101 ? 8.265 -5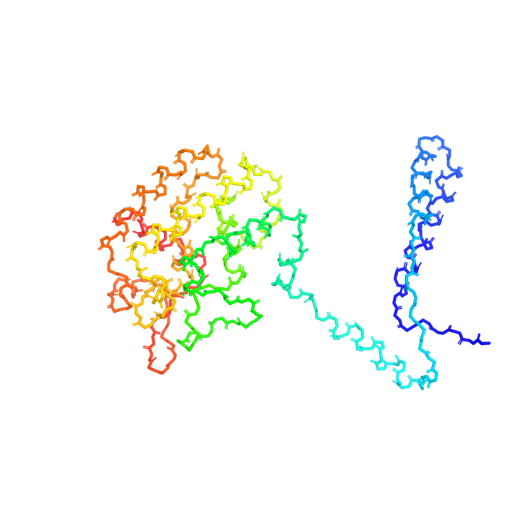.884 11.826 1.00 95.88 101 GLN A C 1
ATOM 791 O O . GLN A 1 101 ? 8.248 -6.924 11.172 1.00 95.88 101 GLN A O 1
ATOM 796 N N . SER A 1 102 ? 7.145 -5.353 12.325 1.00 96.56 102 SER A N 1
ATOM 797 C CA . SER A 1 102 ? 5.835 -6.015 12.190 1.00 96.56 102 SER A CA 1
ATOM 798 C C . SER A 1 102 ? 5.387 -6.159 10.732 1.00 96.56 102 SER A C 1
ATOM 800 O O . SER A 1 102 ? 4.831 -7.188 10.362 1.00 96.56 102 SER A O 1
ATOM 802 N N . LEU A 1 103 ? 5.710 -5.193 9.863 1.00 96.75 103 LEU A N 1
ATOM 803 C CA . LEU A 1 103 ? 5.450 -5.301 8.427 1.00 96.75 103 LEU A CA 1
ATOM 804 C C . LEU A 1 103 ? 6.249 -6.446 7.789 1.00 96.75 103 LEU A C 1
ATOM 806 O O . LEU A 1 103 ? 5.709 -7.172 6.955 1.00 96.75 103 LEU A O 1
ATOM 810 N N . LYS A 1 104 ? 7.507 -6.655 8.204 1.00 94.06 104 LYS A N 1
ATOM 811 C CA . LYS A 1 104 ? 8.294 -7.820 7.764 1.00 94.06 104 LYS A CA 1
ATOM 812 C C . LYS A 1 104 ? 7.653 -9.127 8.218 1.00 94.06 104 LYS A C 1
ATOM 814 O O . LYS A 1 104 ? 7.577 -10.058 7.424 1.00 94.06 104 LYS A O 1
ATOM 819 N N . THR A 1 105 ? 7.153 -9.183 9.454 1.00 94.81 105 THR A N 1
ATOM 820 C CA . THR A 1 105 ? 6.418 -10.345 9.977 1.00 94.81 105 THR A CA 1
ATOM 821 C C . THR A 1 105 ? 5.123 -10.604 9.206 1.00 94.81 105 THR A C 1
ATOM 823 O O . THR A 1 105 ? 4.805 -11.757 8.931 1.00 94.81 105 THR A O 1
ATOM 826 N N . ALA A 1 106 ? 4.392 -9.554 8.827 1.00 93.81 106 ALA A N 1
ATOM 827 C CA . ALA A 1 106 ? 3.174 -9.663 8.023 1.00 93.81 106 ALA A CA 1
ATOM 828 C C . ALA A 1 106 ? 3.440 -10.057 6.557 1.00 93.81 106 ALA A C 1
ATOM 830 O O . ALA A 1 106 ? 2.538 -10.529 5.863 1.00 93.81 106 ALA A O 1
ATOM 831 N N . GLY A 1 107 ? 4.675 -9.873 6.090 1.00 92.31 107 GLY A N 1
ATOM 832 C CA . GLY A 1 107 ? 5.140 -10.251 4.764 1.00 92.31 107 GLY A CA 1
ATOM 833 C C . GLY A 1 107 ? 4.775 -9.233 3.684 1.00 92.31 107 GLY A C 1
ATOM 834 O O . GLY A 1 107 ? 3.625 -8.808 3.550 1.00 92.31 107 GLY A O 1
ATOM 835 N N . VAL A 1 108 ? 5.764 -8.878 2.859 1.00 91.44 108 VAL A N 1
ATOM 836 C CA . VAL A 1 108 ? 5.572 -8.063 1.654 1.00 91.44 108 VAL A CA 1
ATOM 837 C C . VAL A 1 108 ? 6.073 -8.834 0.438 1.00 91.44 108 VAL A C 1
ATOM 839 O O . VAL A 1 108 ? 7.246 -9.184 0.354 1.00 91.44 108 VAL A O 1
ATOM 842 N N . GLU A 1 109 ? 5.185 -9.084 -0.520 1.00 89.44 109 GLU A N 1
ATOM 843 C CA . GLU A 1 109 ? 5.523 -9.741 -1.780 1.00 89.44 109 GLU A CA 1
ATOM 844 C C . GLU A 1 109 ? 6.328 -8.789 -2.678 1.00 89.44 109 GLU A C 1
ATOM 846 O O . GLU A 1 109 ? 5.819 -7.757 -3.133 1.00 89.44 109 GLU A O 1
ATOM 851 N N . LEU A 1 110 ? 7.593 -9.127 -2.929 1.00 82.25 110 LEU A N 1
ATOM 852 C CA . LEU A 1 110 ? 8.512 -8.308 -3.728 1.00 82.25 110 LEU A CA 1
ATOM 853 C C . LEU A 1 110 ? 8.440 -8.646 -5.222 1.00 82.25 110 LEU A C 1
ATOM 855 O O . LEU A 1 110 ? 8.748 -7.804 -6.073 1.00 82.25 110 LEU A O 1
ATOM 859 N N . GLU A 1 111 ? 8.015 -9.863 -5.561 1.00 73.06 111 GLU A N 1
ATOM 860 C CA . GLU A 1 111 ? 7.970 -10.330 -6.939 1.00 73.06 111 GLU A CA 1
ATOM 861 C C . GLU A 1 111 ? 6.686 -9.919 -7.672 1.00 73.06 111 GLU A C 1
ATOM 863 O O . GLU A 1 111 ? 5.659 -9.569 -7.095 1.00 73.06 111 GLU A O 1
ATOM 868 N N . LYS A 1 112 ? 6.732 -9.970 -9.009 1.00 55.88 112 LYS A N 1
ATOM 869 C CA . LYS A 1 112 ? 5.659 -9.533 -9.930 1.00 55.88 112 LYS A CA 1
ATOM 870 C C . LYS A 1 112 ? 4.366 -10.370 -9.881 1.00 55.88 112 LYS A C 1
ATOM 872 O O . LYS A 1 112 ? 3.518 -10.222 -10.763 1.00 55.88 112 LYS A O 1
ATOM 877 N N . ARG A 1 113 ? 4.218 -11.284 -8.923 1.00 56.97 113 ARG A N 1
ATOM 878 C CA . ARG A 1 113 ? 3.048 -12.161 -8.834 1.00 56.97 113 ARG A CA 1
ATOM 879 C C . ARG A 1 113 ? 1.934 -11.424 -8.099 1.00 56.97 113 ARG A C 1
ATOM 881 O O . ARG A 1 113 ? 2.153 -10.843 -7.042 1.00 56.97 113 ARG A O 1
ATOM 888 N N . SER A 1 114 ? 0.731 -11.433 -8.671 1.00 64.44 114 SER A N 1
ATOM 889 C CA . SER A 1 114 ? -0.463 -11.027 -7.935 1.00 64.44 114 SER A CA 1
ATOM 890 C C . SER A 1 114 ? -0.548 -11.840 -6.644 1.00 64.44 114 SER A C 1
ATOM 892 O O . SER A 1 114 ? -0.272 -13.042 -6.649 1.00 64.44 114 SER A O 1
ATOM 894 N N . ILE A 1 115 ? -0.925 -11.195 -5.540 1.00 74.06 115 ILE A N 1
ATOM 895 C CA . ILE A 1 115 ? -1.172 -11.906 -4.287 1.00 74.06 115 ILE A CA 1
ATOM 896 C C . ILE A 1 115 ? -2.407 -12.775 -4.484 1.00 74.06 115 ILE A C 1
ATOM 898 O O . ILE A 1 115 ? -3.545 -12.306 -4.448 1.00 74.06 115 ILE A O 1
ATOM 902 N N . ASN A 1 116 ? -2.163 -14.057 -4.727 1.00 74.75 116 ASN A N 1
ATOM 903 C CA . ASN A 1 116 ? -3.208 -15.045 -4.919 1.00 74.75 116 ASN A CA 1
ATOM 904 C C . ASN A 1 116 ? -3.633 -15.574 -3.548 1.00 74.75 116 ASN A C 1
ATOM 906 O O . ASN A 1 116 ? -3.044 -16.511 -3.006 1.00 74.75 116 ASN A O 1
ATOM 910 N N . ARG A 1 117 ? -4.651 -14.932 -2.974 1.00 80.81 117 ARG A N 1
ATOM 911 C CA . ARG A 1 117 ? -5.334 -15.407 -1.766 1.00 80.81 117 ARG A CA 1
ATOM 912 C C . ARG A 1 117 ? -6.158 -16.667 -2.088 1.00 80.81 117 ARG A C 1
ATOM 914 O O . ARG A 1 117 ? -6.679 -16.759 -3.200 1.00 80.81 117 ARG A O 1
ATOM 921 N N . PRO A 1 118 ? -6.305 -17.622 -1.153 1.00 77.00 118 PRO A N 1
ATOM 922 C CA . PRO A 1 118 ? -5.779 -17.619 0.219 1.00 77.00 118 PRO A CA 1
ATOM 923 C C . PRO A 1 118 ? -4.354 -18.194 0.358 1.00 77.00 118 PRO A C 1
ATOM 925 O O . PRO A 1 118 ? -3.801 -18.179 1.451 1.00 77.00 118 PRO A O 1
ATOM 928 N N . ALA A 1 119 ? -3.752 -18.705 -0.722 1.00 80.44 119 ALA A N 1
ATOM 929 C CA . ALA A 1 119 ? -2.468 -19.412 -0.664 1.00 80.44 119 ALA A CA 1
ATOM 930 C C . ALA A 1 119 ? -1.291 -18.507 -0.262 1.00 80.44 119 ALA A C 1
ATOM 932 O O . ALA A 1 119 ? -0.428 -18.911 0.514 1.00 80.44 119 ALA A O 1
ATOM 933 N N . ASN A 1 120 ? -1.252 -17.279 -0.781 1.00 83.31 120 ASN A N 1
ATOM 934 C CA . ASN A 1 120 ? -0.278 -16.283 -0.353 1.00 83.31 120 ASN A CA 1
ATOM 935 C C . ASN A 1 120 ? -0.807 -15.572 0.901 1.00 83.31 120 ASN A C 1
ATOM 937 O O . ASN A 1 120 ? -1.912 -15.028 0.863 1.00 83.31 120 ASN A O 1
ATOM 941 N N . LYS A 1 121 ? -0.019 -15.563 1.984 1.00 88.31 121 LYS A N 1
ATOM 942 C CA . LYS A 1 121 ? -0.345 -14.917 3.269 1.00 88.31 121 LYS A CA 1
ATOM 943 C C . LYS A 1 121 ? 0.418 -13.609 3.521 1.00 88.31 121 LYS A C 1
ATOM 945 O O . LYS A 1 121 ? 0.206 -12.999 4.558 1.00 88.31 121 LYS A O 1
ATOM 950 N N . ASN A 1 122 ? 1.237 -13.139 2.574 1.00 92.44 122 ASN A N 1
ATOM 951 C CA . ASN A 1 122 ? 1.899 -11.830 2.659 1.00 92.44 122 ASN A CA 1
ATOM 952 C C . ASN A 1 122 ? 0.851 -10.719 2.649 1.00 92.44 122 ASN A C 1
ATOM 954 O O . ASN A 1 122 ? -0.003 -10.709 1.767 1.00 92.44 122 ASN A O 1
ATOM 958 N N . LEU A 1 123 ? 0.885 -9.777 3.581 1.00 94.31 123 LEU A N 1
ATOM 959 C CA . LEU A 1 123 ? -0.134 -8.735 3.714 1.00 94.31 123 LEU A CA 1
ATOM 960 C C . LEU A 1 123 ? -0.286 -7.870 2.454 1.00 94.31 123 LEU A C 1
ATOM 962 O O . LEU A 1 123 ? -1.402 -7.700 1.963 1.00 94.31 123 LEU A O 1
ATOM 966 N N . LEU A 1 124 ? 0.824 -7.379 1.897 1.00 92.62 124 LEU A N 1
ATOM 967 C CA . LEU A 1 124 ? 0.844 -6.498 0.721 1.00 92.62 124 LEU A CA 1
ATOM 968 C C . LEU A 1 124 ? 1.892 -6.947 -0.291 1.00 92.62 124 LEU A C 1
ATOM 970 O O . LEU A 1 124 ? 2.824 -7.671 0.032 1.00 92.62 124 LEU A O 1
ATOM 974 N N . SER A 1 125 ? 1.774 -6.480 -1.529 1.00 91.38 125 SER A N 1
ATOM 975 C CA . SER A 1 125 ? 2.899 -6.452 -2.466 1.00 91.38 125 SER A CA 1
ATOM 976 C C . SER A 1 125 ? 3.647 -5.130 -2.342 1.00 91.38 125 SER A C 1
ATOM 978 O O . SER A 1 125 ? 3.079 -4.129 -1.900 1.00 91.38 125 SER A O 1
ATOM 980 N N . LEU A 1 126 ? 4.891 -5.075 -2.818 1.00 89.94 126 LEU A N 1
ATOM 981 C CA . LEU A 1 126 ? 5.677 -3.837 -2.833 1.00 89.94 126 LEU A CA 1
ATOM 982 C C . LEU A 1 126 ? 4.948 -2.700 -3.574 1.00 89.94 126 LEU A C 1
ATOM 984 O O . LEU A 1 126 ? 4.981 -1.544 -3.158 1.00 89.94 126 LEU A O 1
ATOM 988 N N . SER A 1 127 ? 4.221 -3.038 -4.644 1.00 86.94 127 SER A N 1
ATOM 989 C CA . SER A 1 127 ? 3.406 -2.072 -5.391 1.00 86.94 127 SER A CA 1
ATOM 990 C C . SER A 1 127 ? 2.231 -1.519 -4.579 1.00 86.94 127 SER A C 1
ATOM 992 O O . SER A 1 127 ? 1.898 -0.343 -4.703 1.00 86.94 127 SER A O 1
ATOM 994 N N . GLN A 1 128 ? 1.629 -2.350 -3.728 1.00 91.44 128 GLN A N 1
ATOM 995 C CA . GLN A 1 128 ? 0.508 -1.976 -2.875 1.00 91.44 128 GLN A CA 1
ATOM 996 C C . GLN A 1 128 ? 0.970 -1.151 -1.674 1.00 91.44 128 GLN A C 1
ATOM 998 O O . GLN A 1 128 ? 0.331 -0.151 -1.362 1.00 91.44 128 GLN A O 1
ATOM 1003 N N . LEU A 1 129 ? 2.105 -1.509 -1.059 1.00 94.06 129 LEU A N 1
ATOM 1004 C CA . LEU A 1 129 ? 2.744 -0.702 -0.014 1.00 94.06 129 LEU A CA 1
ATOM 1005 C C . LEU A 1 129 ? 3.078 0.700 -0.534 1.00 94.06 129 LEU A C 1
ATOM 1007 O O . LEU A 1 129 ? 2.746 1.699 0.097 1.00 94.06 129 LEU A O 1
ATOM 1011 N N . ARG A 1 130 ? 3.650 0.780 -1.738 1.00 91.75 130 ARG A N 1
ATOM 1012 C CA . ARG A 1 130 ? 3.927 2.057 -2.397 1.00 91.75 130 ARG A CA 1
ATOM 1013 C C . ARG A 1 130 ? 2.668 2.898 -2.610 1.00 91.75 130 ARG A C 1
ATOM 1015 O O . ARG A 1 130 ? 2.709 4.111 -2.446 1.00 91.75 130 ARG A O 1
ATOM 1022 N N . GLN A 1 131 ? 1.549 2.277 -2.983 1.00 91.81 131 GLN A N 1
ATOM 1023 C CA . GLN A 1 131 ? 0.277 2.992 -3.134 1.00 91.81 131 GLN A CA 1
ATOM 1024 C C . GLN A 1 131 ? -0.237 3.537 -1.798 1.00 91.81 131 GLN A C 1
ATOM 1026 O O . GLN A 1 131 ? -0.701 4.672 -1.760 1.00 91.81 131 GLN A O 1
ATOM 1031 N N . VAL A 1 132 ? -0.099 2.775 -0.708 1.00 94.62 132 VAL A N 1
ATOM 1032 C CA . VAL A 1 132 ? -0.442 3.242 0.646 1.00 94.62 132 VAL A CA 1
ATOM 1033 C C . VAL A 1 132 ? 0.392 4.468 1.007 1.00 94.62 132 VAL A C 1
ATOM 1035 O O . VAL A 1 132 ? -0.162 5.489 1.390 1.00 94.62 132 VAL A O 1
ATOM 1038 N N . ILE A 1 133 ? 1.705 4.429 0.789 1.00 94.50 133 ILE A N 1
ATOM 1039 C CA . ILE A 1 133 ? 2.575 5.586 1.051 1.00 94.50 133 ILE A CA 1
ATOM 1040 C C . ILE A 1 133 ? 2.179 6.781 0.175 1.00 94.50 133 ILE A C 1
ATOM 1042 O O . ILE A 1 133 ? 2.102 7.910 0.653 1.00 94.50 133 ILE A O 1
ATOM 1046 N N . GLY A 1 134 ? 1.828 6.535 -1.088 1.00 92.44 134 GLY A N 1
ATOM 1047 C CA . GLY A 1 134 ? 1.300 7.561 -1.983 1.00 92.44 134 GLY A CA 1
ATOM 1048 C C . GLY A 1 134 ? 0.015 8.224 -1.482 1.00 92.44 134 GLY A C 1
ATOM 1049 O O . GLY A 1 134 ? -0.146 9.433 -1.654 1.00 92.44 134 GLY A O 1
ATOM 1050 N N . ILE A 1 135 ? -0.876 7.473 -0.826 1.00 93.62 135 ILE A N 1
ATOM 1051 C CA . ILE A 1 135 ? -2.076 8.027 -0.182 1.00 93.62 135 ILE A CA 1
ATOM 1052 C C . ILE A 1 135 ? -1.674 8.988 0.930 1.00 93.62 135 ILE A C 1
ATOM 1054 O O . ILE A 1 135 ? -2.194 10.096 0.965 1.00 93.62 135 ILE A O 1
ATOM 1058 N N . PHE A 1 136 ? -0.708 8.626 1.776 1.00 93.44 136 PHE A N 1
ATOM 1059 C CA . PHE A 1 136 ? -0.215 9.535 2.812 1.00 93.44 136 PHE A CA 1
ATOM 1060 C C . PHE A 1 136 ? 0.406 10.800 2.212 1.00 93.44 136 PHE A C 1
ATOM 1062 O O . PHE A 1 136 ? 0.186 11.892 2.726 1.00 93.44 136 PHE A O 1
ATOM 1069 N N . MET A 1 137 ? 1.130 10.697 1.101 1.00 91.38 137 MET A N 1
ATOM 1070 C CA . MET A 1 137 ? 1.751 11.869 0.477 1.00 91.38 137 MET A CA 1
ATOM 1071 C C . MET A 1 137 ? 0.769 12.776 -0.280 1.00 91.38 137 MET A C 1
ATOM 1073 O O . MET A 1 137 ? 1.074 13.947 -0.476 1.00 91.38 137 MET A O 1
ATOM 1077 N N . THR A 1 138 ? -0.371 12.255 -0.750 1.00 89.62 138 THR A N 1
ATOM 1078 C CA . THR A 1 138 ? -1.251 12.975 -1.700 1.00 89.62 138 THR A CA 1
ATOM 1079 C C . THR A 1 138 ? -2.717 13.084 -1.274 1.00 89.62 138 THR A C 1
ATOM 1081 O O . THR A 1 138 ? -3.502 13.739 -1.958 1.00 89.62 138 THR A O 1
ATOM 1084 N N . GLY A 1 139 ? -3.116 12.398 -0.202 1.00 88.69 139 GLY A N 1
ATOM 1085 C CA . GLY A 1 139 ? -4.502 12.308 0.268 1.00 88.69 139 GLY A CA 1
ATOM 1086 C C . GLY A 1 139 ? -5.413 11.430 -0.598 1.00 88.69 139 GLY A C 1
ATOM 1087 O O . GLY A 1 139 ? -6.602 11.315 -0.317 1.00 88.69 139 GLY A O 1
ATOM 1088 N N . LYS A 1 140 ? -4.905 10.827 -1.684 1.00 86.81 140 LYS A N 1
ATOM 1089 C CA . LYS A 1 140 ? -5.742 10.194 -2.716 1.00 86.81 140 LYS A CA 1
ATOM 1090 C C . LYS A 1 140 ? -5.154 8.881 -3.223 1.00 86.81 140 LYS A C 1
ATOM 1092 O O . LYS A 1 140 ? -3.950 8.742 -3.420 1.00 86.81 140 LYS A O 1
ATOM 1097 N N . ALA A 1 141 ? -6.032 7.932 -3.543 1.00 83.00 141 ALA A N 1
ATOM 1098 C CA . ALA A 1 141 ? -5.668 6.714 -4.260 1.00 83.00 141 ALA A CA 1
ATOM 1099 C C . ALA A 1 141 ? -5.508 7.032 -5.761 1.00 83.00 141 ALA A C 1
ATOM 1101 O O . ALA A 1 141 ? -6.460 6.967 -6.540 1.00 83.00 141 ALA A O 1
ATOM 1102 N N . HIS A 1 142 ? -4.313 7.470 -6.163 1.00 68.56 142 HIS A N 1
ATOM 1103 C CA . HIS A 1 142 ? -4.007 7.837 -7.547 1.00 68.56 142 HIS A CA 1
ATOM 1104 C C . HIS A 1 142 ? -3.353 6.704 -8.342 1.00 68.56 142 HIS A C 1
ATOM 1106 O O . HIS A 1 142 ? -2.605 5.892 -7.809 1.00 68.56 142 HIS A O 1
ATOM 1112 N N . VAL A 1 143 ? -3.587 6.706 -9.658 1.00 59.50 143 VAL A N 1
ATOM 1113 C CA . VAL A 1 143 ? -2.857 5.853 -10.612 1.00 59.50 143 VAL A CA 1
ATOM 1114 C C . VAL A 1 143 ? -1.476 6.453 -10.930 1.00 59.50 143 VAL A C 1
ATOM 1116 O O . VAL A 1 143 ? -0.500 5.714 -11.032 1.00 59.50 143 VAL A O 1
ATOM 1119 N N . ASN A 1 144 ? -1.368 7.790 -10.971 1.00 61.75 144 ASN A N 1
ATOM 1120 C CA . ASN A 1 144 ? -0.134 8.538 -11.262 1.00 61.75 144 ASN A CA 1
ATOM 1121 C C . ASN A 1 144 ? 0.381 9.265 -10.011 1.00 61.75 144 ASN A C 1
ATOM 1123 O O . ASN A 1 144 ? 0.357 10.490 -9.925 1.00 61.75 144 ASN A O 1
ATOM 1127 N N . ILE A 1 145 ? 0.795 8.504 -9.000 1.00 68.56 145 ILE A N 1
ATOM 1128 C CA . ILE A 1 145 ? 1.258 9.067 -7.719 1.00 68.56 145 ILE A CA 1
ATOM 1129 C C . ILE A 1 145 ? 2.547 9.894 -7.912 1.00 68.56 145 ILE A C 1
ATOM 1131 O O . ILE A 1 145 ? 2.721 10.918 -7.261 1.00 68.56 145 ILE A O 1
ATOM 1135 N N . GLU A 1 146 ? 3.408 9.494 -8.852 1.00 66.25 146 GLU A N 1
ATOM 1136 C CA . GLU A 1 146 ? 4.746 10.071 -9.069 1.00 66.25 146 GLU A CA 1
ATOM 1137 C C . GLU A 1 146 ? 4.729 11.568 -9.401 1.00 66.25 146 GLU A C 1
ATOM 1139 O O . GLU A 1 146 ? 5.533 12.322 -8.861 1.00 66.25 146 GLU A O 1
ATOM 1144 N N . GLU A 1 147 ? 3.785 12.015 -10.232 1.00 60.69 147 GLU A N 1
ATOM 1145 C CA . GLU A 1 147 ? 3.677 13.419 -10.655 1.00 60.69 147 GLU A CA 1
ATOM 1146 C C . GLU A 1 147 ? 3.268 14.350 -9.504 1.00 60.69 147 GLU A C 1
ATOM 1148 O O . GLU A 1 147 ? 3.571 15.540 -9.526 1.00 60.69 147 GLU A O 1
ATOM 1153 N N . LYS A 1 148 ? 2.595 13.813 -8.479 1.00 62.31 148 LYS A N 1
ATOM 1154 C CA . LYS A 1 148 ? 2.040 14.592 -7.362 1.00 62.31 148 LYS A CA 1
ATOM 1155 C C . LYS A 1 148 ? 2.891 14.558 -6.101 1.00 62.31 148 LYS A C 1
ATOM 1157 O O . LYS A 1 148 ? 2.699 15.385 -5.218 1.00 62.31 148 LYS A O 1
ATOM 1162 N N . THR A 1 149 ? 3.840 13.629 -6.007 1.00 63.78 149 THR A N 1
ATOM 1163 C CA . THR A 1 149 ? 4.730 13.511 -4.842 1.00 63.78 149 THR A CA 1
ATOM 1164 C C . THR A 1 149 ? 5.874 14.524 -4.824 1.00 63.78 149 THR A C 1
ATOM 1166 O O . THR A 1 149 ? 6.521 14.681 -3.794 1.00 63.78 149 THR A O 1
ATOM 1169 N N . SER A 1 150 ? 6.119 15.233 -5.928 1.00 61.25 150 SER A N 1
ATOM 1170 C CA . SER A 1 150 ? 7.229 16.188 -6.065 1.00 61.25 150 SER A CA 1
ATOM 1171 C C . SER A 1 150 ? 7.061 17.483 -5.255 1.00 61.25 150 SER A C 1
ATOM 1173 O O . SER A 1 150 ? 8.026 18.222 -5.104 1.00 61.25 150 SER A O 1
ATOM 1175 N N . GLN A 1 151 ? 5.862 17.763 -4.731 1.00 64.19 151 GLN A N 1
ATOM 1176 C CA . GLN A 1 151 ? 5.529 18.982 -3.971 1.00 64.19 151 GLN A CA 1
ATOM 1177 C C . GLN A 1 151 ? 5.061 18.663 -2.543 1.00 64.19 151 GLN A C 1
ATOM 1179 O O . GLN A 1 151 ? 4.163 19.306 -2.008 1.00 64.19 151 GLN A O 1
ATOM 1184 N N . SER A 1 152 ? 5.619 17.613 -1.940 1.00 70.06 152 SER A N 1
ATOM 1185 C CA . SER A 1 152 ? 5.165 17.156 -0.630 1.00 70.06 152 SER A CA 1
ATOM 1186 C C . SER A 1 152 ? 5.634 18.089 0.499 1.00 70.06 152 SER A C 1
ATOM 1188 O O . SER A 1 152 ? 6.811 18.444 0.518 1.00 70.06 152 SER A O 1
ATOM 1190 N N . PRO A 1 153 ? 4.757 18.466 1.448 1.00 82.06 153 PRO A N 1
ATOM 1191 C CA . PRO A 1 153 ? 5.083 19.440 2.494 1.00 82.06 153 PRO A CA 1
ATOM 1192 C C . PRO A 1 153 ? 5.952 18.873 3.623 1.00 82.06 153 PRO A C 1
ATOM 1194 O O . PRO A 1 153 ? 6.537 19.645 4.374 1.00 82.06 153 PRO A O 1
ATOM 1197 N N . LEU A 1 154 ? 6.031 17.545 3.752 1.00 89.00 154 LEU A N 1
ATOM 1198 C CA . LEU A 1 154 ? 6.832 16.869 4.773 1.00 89.00 154 LEU A CA 1
ATOM 1199 C C . LEU A 1 154 ? 8.090 16.240 4.168 1.00 89.00 154 LEU A C 1
ATOM 1201 O O . LEU A 1 154 ? 8.118 15.836 3.002 1.00 89.00 154 LEU A O 1
ATOM 1205 N N . SER A 1 155 ? 9.114 16.095 4.999 1.00 91.75 155 SER A N 1
ATOM 1206 C CA . SER A 1 155 ? 10.331 15.348 4.694 1.00 91.75 155 SER A CA 1
ATOM 1207 C C . SER A 1 155 ? 10.080 13.837 4.596 1.00 91.75 155 SER A C 1
ATOM 1209 O O . SER A 1 155 ? 9.108 13.290 5.125 1.00 91.75 155 SER A O 1
ATOM 1211 N N . ASN A 1 156 ? 11.013 13.115 3.965 1.00 91.62 156 ASN A N 1
ATOM 1212 C CA . ASN A 1 156 ? 10.942 11.653 3.876 1.00 91.62 156 ASN A CA 1
ATOM 1213 C C . ASN A 1 156 ? 10.899 10.991 5.267 1.00 91.62 156 ASN A C 1
ATOM 1215 O O . ASN A 1 156 ? 10.136 10.049 5.465 1.00 91.62 156 ASN A O 1
ATOM 1219 N N . SER A 1 157 ? 11.671 11.492 6.239 1.00 93.81 157 SER A N 1
ATOM 1220 C CA . SER A 1 157 ? 11.677 10.977 7.618 1.00 93.81 157 SER A CA 1
ATOM 1221 C C . SER A 1 157 ? 10.331 11.143 8.317 1.00 93.81 157 SER A C 1
ATOM 1223 O O . SER A 1 157 ? 9.889 10.235 9.017 1.00 93.81 157 SER A O 1
ATOM 1225 N N . GLU A 1 158 ? 9.649 12.266 8.099 1.00 95.88 158 GLU A N 1
ATOM 1226 C CA . GLU A 1 158 ? 8.321 12.516 8.665 1.00 95.88 158 GLU A CA 1
ATOM 1227 C C . GLU A 1 158 ? 7.273 11.567 8.077 1.00 95.88 158 GLU A C 1
ATOM 1229 O O . GLU A 1 158 ? 6.483 10.978 8.816 1.00 95.88 158 GLU A O 1
ATOM 1234 N N . TYR A 1 159 ? 7.316 11.324 6.763 1.00 95.56 159 TYR A N 1
ATOM 1235 C CA . TYR A 1 159 ? 6.458 10.319 6.138 1.00 95.56 159 TYR A CA 1
ATOM 1236 C C . TYR A 1 159 ? 6.711 8.912 6.666 1.00 95.56 159 TYR A C 1
ATOM 1238 O O . TYR A 1 159 ? 5.757 8.187 6.940 1.00 95.56 159 TYR A O 1
ATOM 1246 N N . ILE A 1 160 ? 7.973 8.520 6.842 1.00 96.50 160 ILE A N 1
ATOM 1247 C CA . ILE A 1 160 ? 8.317 7.214 7.417 1.00 96.50 160 ILE A CA 1
ATOM 1248 C C . ILE A 1 160 ? 7.720 7.082 8.820 1.00 96.50 160 ILE A C 1
ATOM 1250 O O . ILE A 1 160 ? 7.087 6.068 9.111 1.00 96.50 160 ILE A O 1
ATOM 1254 N N . THR A 1 161 ? 7.841 8.117 9.654 1.00 97.44 161 THR A N 1
ATOM 1255 C CA . THR A 1 161 ? 7.249 8.153 11.000 1.00 97.44 161 THR A CA 1
ATOM 1256 C C . THR A 1 161 ? 5.729 7.992 10.966 1.00 97.44 161 THR A C 1
ATOM 1258 O O . THR A 1 161 ? 5.184 7.190 11.724 1.00 97.44 161 THR A O 1
ATOM 1261 N N . LEU A 1 162 ? 5.031 8.692 10.065 1.00 96.88 162 LEU A N 1
ATOM 1262 C CA . LEU A 1 162 ? 3.575 8.568 9.917 1.00 96.88 162 LEU A CA 1
ATOM 1263 C C . LEU A 1 162 ? 3.149 7.164 9.483 1.00 96.88 162 LEU A C 1
ATOM 1265 O O . LEU A 1 162 ? 2.191 6.611 10.021 1.00 96.88 162 LEU A O 1
ATOM 1269 N N . ILE A 1 163 ? 3.871 6.574 8.531 1.00 97.56 163 ILE A N 1
ATOM 1270 C CA . ILE A 1 163 ? 3.585 5.223 8.044 1.00 97.56 163 ILE A CA 1
ATOM 1271 C C . ILE A 1 163 ? 3.874 4.182 9.127 1.00 97.56 163 ILE A C 1
ATOM 1273 O O . ILE A 1 163 ? 3.104 3.237 9.271 1.00 97.56 163 ILE A O 1
ATOM 1277 N N . HIS A 1 164 ? 4.936 4.364 9.914 1.00 98.00 164 HIS A N 1
ATOM 1278 C CA . HIS A 1 164 ? 5.219 3.516 11.069 1.00 98.00 164 HIS A CA 1
ATOM 1279 C C . HIS A 1 164 ? 4.111 3.593 12.114 1.00 98.00 164 HIS A C 1
ATOM 1281 O O . HIS A 1 164 ? 3.648 2.556 12.571 1.00 98.00 164 HIS A O 1
ATOM 1287 N N . LEU A 1 165 ? 3.646 4.796 12.456 1.00 98.06 165 LEU A N 1
ATOM 1288 C CA . LEU A 1 165 ? 2.530 4.964 13.385 1.00 98.06 165 LEU A CA 1
ATOM 1289 C C . LEU A 1 165 ? 1.272 4.250 12.877 1.00 98.06 165 LEU A C 1
ATOM 1291 O O . LEU A 1 165 ? 0.686 3.456 13.604 1.00 98.06 165 LEU A O 1
ATOM 1295 N N . TYR A 1 166 ? 0.895 4.485 11.618 1.00 97.81 166 TYR A N 1
ATOM 1296 C CA . TYR A 1 166 ? -0.257 3.829 10.999 1.00 97.81 166 TYR A CA 1
ATOM 1297 C C . TYR A 1 166 ? -0.157 2.300 11.045 1.00 97.81 166 TYR A C 1
ATOM 1299 O O . TYR A 1 166 ? -1.106 1.629 11.441 1.00 97.81 166 TYR A O 1
ATOM 1307 N N . LEU A 1 167 ? 0.987 1.745 10.639 1.00 97.81 167 LEU A N 1
ATOM 1308 C CA . LEU A 1 167 ? 1.191 0.301 10.609 1.00 97.81 167 LEU A CA 1
ATOM 1309 C C . LEU A 1 167 ? 1.232 -0.298 12.018 1.00 97.81 167 LEU A C 1
ATOM 1311 O O . LEU A 1 167 ? 0.660 -1.362 12.218 1.00 97.81 167 LEU A O 1
ATOM 1315 N N . ASN A 1 168 ? 1.850 0.373 12.992 1.00 97.88 168 ASN A N 1
ATOM 1316 C CA . ASN A 1 168 ? 1.836 -0.069 14.387 1.00 97.88 168 ASN A CA 1
ATOM 1317 C C . ASN A 1 168 ? 0.408 -0.132 14.933 1.00 97.88 168 ASN A C 1
ATOM 1319 O O . ASN A 1 168 ? -0.006 -1.194 15.383 1.00 97.88 168 ASN A O 1
ATOM 1323 N N . GLU A 1 169 ? -0.376 0.939 14.784 1.00 97.44 169 GLU A N 1
ATOM 1324 C CA . GLU A 1 169 ? -1.783 0.939 15.206 1.00 97.44 169 GLU A CA 1
ATOM 1325 C C . GLU A 1 169 ? -2.597 -0.147 14.486 1.00 97.44 169 GLU A C 1
ATOM 1327 O O . GLU A 1 169 ? -3.476 -0.773 15.073 1.00 97.44 169 GLU A O 1
ATOM 1332 N N . LEU A 1 170 ? -2.296 -0.413 13.211 1.00 96.38 170 LEU A N 1
ATOM 1333 C CA . LEU A 1 170 ? -2.950 -1.481 12.458 1.00 96.38 170 LEU A CA 1
ATOM 1334 C C . LEU A 1 170 ? -2.602 -2.863 13.030 1.00 96.38 170 LEU A C 1
ATOM 1336 O O . LEU A 1 170 ? -3.476 -3.719 13.151 1.00 96.38 170 LEU A O 1
ATOM 1340 N N . PHE A 1 171 ? -1.338 -3.092 13.387 1.00 96.88 171 PHE A N 1
ATOM 1341 C CA . PHE A 1 171 ? -0.884 -4.355 13.971 1.00 96.88 171 PHE A CA 1
ATOM 1342 C C . PHE A 1 171 ? -1.275 -4.532 15.443 1.00 96.88 171 PHE A C 1
ATOM 1344 O O . PHE A 1 171 ? -1.294 -5.667 15.920 1.00 96.88 171 PHE A O 1
ATOM 1351 N N . ASP A 1 172 ? -1.649 -3.451 16.126 1.00 95.44 172 ASP A N 1
ATOM 1352 C CA . ASP A 1 172 ? -2.293 -3.503 17.439 1.00 95.44 172 ASP A CA 1
ATOM 1353 C C . ASP A 1 172 ? -3.759 -3.954 17.335 1.00 95.44 172 ASP A C 1
ATOM 1355 O O . ASP A 1 172 ? -4.261 -4.620 18.238 1.00 95.44 172 ASP A O 1
ATOM 1359 N N . ILE A 1 173 ? -4.445 -3.642 16.225 1.00 94.81 173 ILE A N 1
ATOM 1360 C CA . ILE A 1 173 ? -5.807 -4.132 15.944 1.00 94.81 173 ILE A CA 1
ATOM 1361 C C . ILE A 1 173 ? -5.797 -5.634 15.637 1.00 94.81 173 ILE A C 1
ATOM 1363 O O . ILE A 1 173 ? -6.668 -6.372 16.098 1.00 94.81 173 ILE A O 1
ATOM 1367 N N . TYR A 1 174 ? -4.839 -6.104 14.831 1.00 95.19 174 TYR A N 1
ATOM 1368 C CA . TYR A 1 174 ? -4.754 -7.516 14.461 1.00 95.19 174 TYR A CA 1
ATOM 1369 C C . TYR A 1 174 ? -3.300 -7.999 14.354 1.00 95.19 174 TYR A C 1
ATOM 1371 O O . TYR A 1 174 ? -2.479 -7.325 13.730 1.00 95.19 174 TYR A O 1
ATOM 1379 N N . PRO A 1 175 ? -2.953 -9.200 14.859 1.00 95.38 175 PRO A N 1
ATOM 1380 C CA . PRO A 1 175 ? -1.573 -9.675 14.850 1.00 95.38 175 PRO A CA 1
ATOM 1381 C C . PRO A 1 175 ? -0.952 -9.724 13.449 1.00 95.38 175 PRO A C 1
ATOM 1383 O O . PRO A 1 175 ? -1.474 -10.371 12.535 1.00 95.38 175 PRO A O 1
ATOM 1386 N N . ALA A 1 176 ? 0.229 -9.117 13.308 1.00 95.50 176 ALA A N 1
ATOM 1387 C CA . ALA A 1 176 ? 0.942 -8.982 12.038 1.00 95.50 176 ALA A CA 1
ATOM 1388 C C . ALA A 1 176 ? 1.079 -10.299 11.255 1.00 95.50 176 ALA A C 1
ATOM 1390 O O . ALA A 1 176 ? 0.751 -10.352 10.072 1.00 95.50 176 ALA A O 1
ATOM 1391 N N . GLY A 1 177 ? 1.481 -11.388 11.920 1.00 94.06 177 GLY A N 1
ATOM 1392 C CA . GLY A 1 177 ? 1.684 -12.696 11.280 1.00 94.06 177 GLY A CA 1
ATOM 1393 C C . GLY A 1 177 ? 0.408 -13.386 10.776 1.00 94.06 177 GLY A C 1
ATOM 1394 O O . GLY A 1 177 ? 0.494 -14.428 10.133 1.00 94.06 177 GLY A O 1
ATOM 1395 N N . GLN A 1 178 ? -0.775 -12.841 11.076 1.00 93.81 178 GLN A N 1
ATOM 1396 C CA . GLN A 1 178 ? -2.067 -13.400 10.668 1.00 93.81 178 GLN A CA 1
ATOM 1397 C C . GLN A 1 178 ? -2.891 -12.438 9.805 1.00 93.81 178 GLN A C 1
ATOM 1399 O O . GLN A 1 178 ? -3.803 -12.884 9.118 1.00 93.81 178 GLN A O 1
ATOM 1404 N N . MET A 1 179 ? -2.564 -11.143 9.790 1.00 94.50 179 MET A N 1
ATOM 1405 C CA . MET A 1 179 ? -3.353 -10.118 9.098 1.00 94.50 179 MET A CA 1
ATOM 1406 C C . MET A 1 179 ? -3.432 -10.323 7.580 1.00 94.50 179 MET A C 1
ATOM 1408 O O . MET A 1 179 ? -4.422 -9.953 6.962 1.00 94.50 179 MET A O 1
ATOM 1412 N N . GLY A 1 180 ? -2.409 -10.921 6.962 1.00 92.69 180 GLY A N 1
ATOM 1413 C CA . GLY A 1 180 ? -2.443 -11.261 5.538 1.00 92.69 180 GLY A CA 1
ATOM 1414 C C . GLY A 1 180 ? -3.246 -12.529 5.211 1.00 92.69 180 GLY A C 1
ATOM 1415 O O . GLY A 1 180 ? -3.462 -12.833 4.037 1.00 92.69 180 GLY A O 1
ATOM 1416 N N . ASP A 1 181 ? -3.710 -13.280 6.213 1.00 92.31 181 ASP A N 1
ATOM 1417 C CA . ASP A 1 181 ? -4.527 -14.472 6.009 1.00 92.31 181 ASP A CA 1
ATOM 1418 C C . ASP A 1 181 ? -6.004 -14.092 5.825 1.00 92.31 181 ASP A C 1
ATOM 1420 O O . ASP A 1 181 ? -6.718 -13.769 6.773 1.00 92.31 181 ASP A O 1
ATOM 1424 N N . TYR A 1 182 ? -6.474 -14.176 4.578 1.00 90.31 182 TYR A N 1
ATOM 1425 C CA . TYR A 1 182 ? -7.847 -13.829 4.194 1.00 90.31 182 TYR A CA 1
ATOM 1426 C C . TYR A 1 182 ? -8.919 -14.694 4.869 1.00 90.31 182 TYR A C 1
ATOM 1428 O O . TYR A 1 182 ? -10.087 -14.325 4.874 1.00 90.31 182 TYR A O 1
ATOM 1436 N N . THR A 1 183 ? -8.538 -15.852 5.415 1.00 90.94 183 THR A N 1
ATOM 1437 C CA . THR A 1 183 ? -9.452 -16.721 6.171 1.00 90.94 183 THR A CA 1
ATOM 1438 C C . THR A 1 183 ? -9.618 -16.287 7.625 1.00 90.94 183 THR A C 1
ATOM 1440 O O . THR A 1 183 ? -10.501 -16.790 8.308 1.00 90.94 183 THR A O 1
ATOM 1443 N N . LYS A 1 184 ? -8.781 -15.358 8.100 1.00 93.50 184 LYS A N 1
ATOM 1444 C CA . LYS A 1 184 ? -8.733 -14.923 9.499 1.00 93.50 184 LYS A CA 1
ATOM 1445 C C . LYS A 1 184 ? -9.046 -13.446 9.693 1.00 93.50 184 LYS A C 1
ATOM 1447 O O . LYS A 1 184 ? -9.598 -13.080 10.724 1.00 93.50 184 LYS A O 1
ATOM 1452 N N . CYS A 1 185 ? -8.673 -12.605 8.730 1.00 94.56 185 CYS A N 1
ATOM 1453 C CA . CYS A 1 185 ? -8.791 -11.159 8.853 1.00 94.56 185 CYS A CA 1
ATOM 1454 C C . CYS A 1 185 ? -9.206 -10.512 7.530 1.00 94.56 185 CYS A C 1
ATOM 1456 O O . CYS A 1 185 ? -8.550 -10.678 6.498 1.00 94.56 185 CYS A O 1
ATOM 1458 N N . MET A 1 186 ? -10.261 -9.702 7.572 1.00 95.06 186 MET A N 1
ATOM 1459 C CA . MET A 1 186 ? -10.761 -8.964 6.419 1.00 95.06 186 MET A CA 1
ATOM 1460 C C . MET A 1 186 ? -9.789 -7.864 5.962 1.00 95.06 186 MET A C 1
ATOM 1462 O O . MET A 1 186 ? -9.784 -7.510 4.781 1.00 95.06 186 MET A O 1
ATOM 1466 N N . LEU A 1 187 ? -8.896 -7.378 6.839 1.00 94.88 187 LEU A N 1
ATOM 1467 C CA . LEU A 1 187 ? -7.823 -6.430 6.484 1.00 94.88 187 LEU A CA 1
ATOM 1468 C C . LEU A 1 187 ? -6.814 -7.016 5.478 1.00 94.88 187 LEU A C 1
ATOM 1470 O O . LEU A 1 187 ? -6.115 -6.260 4.804 1.00 94.88 187 LEU A O 1
ATOM 1474 N N . ALA A 1 188 ? -6.798 -8.340 5.271 1.00 93.50 188 ALA A N 1
ATOM 1475 C CA . ALA A 1 188 ? -6.085 -8.977 4.159 1.00 93.50 188 ALA A CA 1
ATOM 1476 C C . ALA A 1 188 ? -6.608 -8.536 2.773 1.00 93.50 188 ALA A C 1
ATOM 1478 O O . ALA A 1 188 ? -5.966 -8.789 1.743 1.00 93.50 188 ALA A O 1
ATOM 1479 N N . SER A 1 189 ? -7.798 -7.925 2.731 1.00 93.75 189 SER A N 1
ATOM 1480 C CA . SER A 1 189 ? -8.438 -7.367 1.548 1.00 93.75 189 SER A CA 1
ATOM 1481 C C . SER A 1 189 ? -7.886 -6.000 1.208 1.00 93.75 189 SER A C 1
ATOM 1483 O O . SER A 1 189 ? -8.129 -5.014 1.895 1.00 93.75 189 SER A O 1
ATOM 1485 N N . TYR A 1 190 ? -7.189 -5.925 0.076 1.00 93.00 190 TYR A N 1
ATOM 1486 C CA . TYR A 1 190 ? -6.563 -4.683 -0.355 1.00 93.00 190 TYR A CA 1
ATOM 1487 C C . TYR A 1 190 ? -7.524 -3.487 -0.514 1.00 93.00 190 TYR A C 1
ATOM 1489 O O . TYR A 1 190 ? -7.143 -2.396 -0.100 1.00 93.00 190 TYR A O 1
ATOM 1497 N N . PRO A 1 191 ? -8.758 -3.637 -1.047 1.00 94.88 191 PRO A N 1
ATOM 1498 C CA . PRO A 1 191 ? -9.720 -2.533 -1.076 1.00 94.88 191 PRO A CA 1
ATOM 1499 C C . PRO A 1 191 ? -10.027 -1.964 0.314 1.00 94.88 191 PRO A C 1
ATOM 1501 O O . PRO A 1 191 ? -10.053 -0.748 0.475 1.00 94.88 191 PRO A O 1
ATOM 1504 N N . LEU A 1 192 ? -10.187 -2.832 1.318 1.00 96.31 192 LEU A N 1
ATOM 1505 C CA . LEU A 1 192 ? -10.433 -2.424 2.701 1.00 96.31 192 LEU A CA 1
ATOM 1506 C C . LEU A 1 192 ? -9.185 -1.798 3.326 1.00 96.31 192 LEU A C 1
ATOM 1508 O O . LEU A 1 192 ? -9.274 -0.736 3.927 1.00 96.31 192 LEU A O 1
ATOM 1512 N N . PHE A 1 193 ? -8.011 -2.391 3.103 1.00 96.00 193 PHE A N 1
ATOM 1513 C CA . PHE A 1 193 ? -6.732 -1.830 3.543 1.00 96.00 193 PHE A CA 1
ATOM 1514 C C . PHE A 1 193 ? -6.526 -0.401 3.015 1.00 96.00 193 PHE A C 1
ATOM 1516 O O . PHE A 1 193 ? -6.096 0.494 3.740 1.00 96.00 193 PHE A O 1
ATOM 1523 N N . ILE A 1 194 ? -6.858 -0.169 1.742 1.00 95.56 194 ILE A N 1
ATOM 1524 C CA . ILE A 1 194 ? -6.791 1.158 1.123 1.00 95.56 194 ILE A CA 1
ATOM 1525 C C . ILE A 1 194 ? -7.855 2.097 1.684 1.00 95.56 194 ILE A C 1
ATOM 1527 O O . ILE A 1 194 ? -7.549 3.265 1.913 1.00 95.56 194 ILE A O 1
ATOM 1531 N N . ALA A 1 195 ? -9.071 1.609 1.938 1.00 97.19 195 ALA A N 1
ATOM 1532 C CA . ALA A 1 195 ? -10.110 2.404 2.581 1.00 97.19 195 ALA A CA 1
ATOM 1533 C C . ALA A 1 195 ? -9.669 2.884 3.973 1.00 97.19 195 ALA A C 1
ATOM 1535 O O . ALA A 1 195 ? -9.822 4.063 4.273 1.00 97.19 195 ALA A O 1
ATOM 1536 N N . VAL A 1 196 ? -9.030 2.028 4.778 1.00 97.69 196 VAL A N 1
ATOM 1537 C CA . VAL A 1 196 ? -8.468 2.430 6.078 1.00 97.69 196 VAL A CA 1
ATOM 1538 C C . VAL A 1 196 ? -7.371 3.482 5.899 1.00 97.69 196 VAL A C 1
ATOM 1540 O O . VAL A 1 196 ? -7.420 4.517 6.558 1.00 97.69 196 VAL A O 1
ATOM 1543 N N . ALA A 1 197 ? -6.431 3.288 4.967 1.00 97.19 197 ALA A N 1
ATOM 1544 C CA . ALA A 1 197 ? -5.377 4.271 4.692 1.00 97.19 197 ALA A CA 1
ATOM 1545 C C . ALA A 1 197 ? -5.934 5.641 4.245 1.00 97.19 197 ALA A C 1
ATOM 1547 O O . ALA A 1 197 ? -5.422 6.683 4.653 1.00 97.19 197 ALA A O 1
ATOM 1548 N N . LEU A 1 198 ? -6.991 5.651 3.425 1.00 96.62 198 LEU A N 1
ATOM 1549 C CA . LEU A 1 198 ? -7.698 6.875 3.036 1.00 96.62 198 LEU A CA 1
ATOM 1550 C C . LEU A 1 198 ? -8.414 7.502 4.229 1.00 96.62 198 LEU A C 1
ATOM 1552 O O . LEU A 1 198 ? -8.283 8.699 4.447 1.00 96.62 198 LEU A O 1
ATOM 1556 N N . TYR A 1 199 ? -9.124 6.699 5.019 1.00 97.50 199 TYR A N 1
ATOM 1557 C CA . TYR A 1 199 ? -9.841 7.157 6.201 1.00 97.50 199 TYR A CA 1
ATOM 1558 C C . TYR A 1 199 ? -8.903 7.821 7.207 1.00 97.50 199 TYR A C 1
ATOM 1560 O O . TYR A 1 199 ? -9.181 8.928 7.642 1.00 97.50 199 TYR A O 1
ATOM 1568 N N . VAL A 1 200 ? -7.760 7.226 7.549 1.00 96.50 200 VAL A N 1
ATOM 1569 C CA . VAL A 1 200 ? -6.847 7.821 8.546 1.00 96.50 200 VAL A CA 1
ATOM 1570 C C . VAL A 1 200 ? -6.118 9.064 8.035 1.00 96.50 200 VAL A C 1
ATOM 1572 O O . VAL A 1 200 ? -5.691 9.888 8.839 1.00 96.50 200 VAL A O 1
ATOM 1575 N N . ASN A 1 201 ? -6.005 9.224 6.713 1.00 94.56 201 ASN A N 1
ATOM 1576 C CA . ASN A 1 201 ? -5.280 10.324 6.078 1.00 94.56 201 ASN A CA 1
ATOM 1577 C C . ASN A 1 201 ? -6.184 11.363 5.381 1.00 94.56 201 ASN A C 1
ATOM 1579 O O . ASN A 1 201 ? -5.683 12.267 4.713 1.00 94.56 201 ASN A O 1
ATOM 1583 N N . ASP A 1 202 ? -7.507 11.243 5.500 1.00 92.69 202 ASP A N 1
ATOM 1584 C CA . ASP A 1 202 ? -8.448 12.110 4.787 1.00 92.69 202 ASP A CA 1
ATOM 1585 C C . ASP A 1 202 ? -8.246 13.589 5.155 1.00 92.69 202 ASP A C 1
ATOM 1587 O O . ASP A 1 202 ? -8.310 13.944 6.335 1.00 92.69 202 ASP A O 1
ATOM 1591 N N . LYS A 1 203 ? -8.029 14.427 4.129 1.00 88.75 203 LYS A N 1
ATOM 1592 C CA . LYS A 1 203 ? -7.771 15.882 4.196 1.00 88.75 203 LYS A CA 1
ATOM 1593 C C . LYS A 1 203 ? -6.517 16.296 4.977 1.00 88.75 203 LYS A C 1
ATOM 1595 O O . LYS A 1 203 ? -6.421 17.435 5.436 1.00 88.75 203 LYS A O 1
ATOM 1600 N N . MET A 1 204 ? -5.555 15.389 5.126 1.00 89.81 204 MET A N 1
ATOM 1601 C CA . MET A 1 204 ? -4.334 15.619 5.902 1.00 89.81 204 MET A CA 1
ATOM 1602 C C . MET A 1 204 ? -3.074 15.835 5.061 1.00 89.81 204 MET A C 1
ATOM 1604 O O . MET A 1 204 ? -1.999 16.042 5.620 1.00 89.81 204 MET A O 1
ATOM 1608 N N . GLU A 1 205 ? -3.171 15.810 3.732 1.00 86.38 205 GLU A N 1
ATOM 1609 C CA . GLU A 1 205 ? -2.021 15.872 2.822 1.00 86.38 205 GLU A CA 1
ATOM 1610 C C . GLU A 1 205 ? -1.151 17.126 2.995 1.00 86.38 205 GLU A C 1
ATOM 1612 O O . GLU A 1 205 ? 0.053 17.056 2.768 1.00 86.38 205 GLU A O 1
ATOM 1617 N N . ASN A 1 206 ? -1.743 18.235 3.453 1.00 87.38 206 ASN A N 1
ATOM 1618 C CA . ASN A 1 206 ? -1.076 19.529 3.625 1.00 87.38 206 ASN A CA 1
ATOM 1619 C C . ASN A 1 206 ? -0.889 19.946 5.092 1.00 87.38 206 ASN A C 1
ATOM 1621 O O . ASN A 1 206 ? -0.516 21.086 5.355 1.00 87.38 206 ASN A O 1
ATOM 1625 N N . GLN A 1 207 ? -1.184 19.059 6.046 1.00 92.31 207 GLN A N 1
ATOM 1626 C CA . GLN A 1 207 ? -1.116 19.380 7.473 1.00 92.31 207 GLN A CA 1
ATOM 1627 C C . GLN A 1 207 ? 0.256 19.036 8.082 1.00 92.31 207 GLN A C 1
ATOM 1629 O O . GLN A 1 207 ? 0.909 18.098 7.608 1.00 92.31 207 GLN A O 1
ATOM 1634 N N . PRO A 1 208 ? 0.678 19.741 9.154 1.00 93.19 208 PRO A N 1
ATOM 1635 C CA . PRO A 1 208 ? 1.885 19.410 9.914 1.00 93.19 208 PRO A CA 1
ATOM 1636 C C . PRO A 1 208 ? 1.850 17.990 10.482 1.00 93.19 208 PRO A C 1
ATOM 1638 O O . PRO A 1 208 ? 0.773 17.453 10.768 1.00 93.19 208 PRO A O 1
ATOM 1641 N N . ILE A 1 209 ? 3.025 17.388 10.678 1.00 94.88 209 ILE A N 1
ATOM 1642 C CA . ILE A 1 209 ? 3.153 15.998 11.132 1.00 94.88 209 ILE A CA 1
ATOM 1643 C C . ILE A 1 209 ? 2.391 15.732 12.438 1.00 94.88 209 ILE A C 1
ATOM 1645 O O . ILE A 1 209 ? 1.719 14.706 12.536 1.00 94.88 209 ILE A O 1
ATOM 1649 N N . GLU A 1 210 ? 2.411 16.653 13.399 1.00 95.44 210 GLU A N 1
ATOM 1650 C CA . GLU A 1 210 ? 1.813 16.459 14.724 1.00 95.44 210 GLU A CA 1
ATOM 1651 C C . GLU A 1 210 ? 0.296 16.256 14.627 1.00 95.44 210 GLU A C 1
ATOM 1653 O O . GLU A 1 210 ? -0.262 15.326 15.215 1.00 95.44 210 GLU A O 1
ATOM 1658 N N . GLN A 1 211 ? -0.378 17.077 13.813 1.00 94.94 211 GLN A N 1
ATOM 1659 C CA . GLN A 1 211 ? -1.821 16.959 13.592 1.00 94.94 211 GLN A CA 1
ATOM 1660 C C . GLN A 1 211 ? -2.168 15.640 12.899 1.00 94.94 211 GLN A C 1
ATOM 1662 O O . GLN A 1 211 ? -3.172 14.998 13.214 1.00 94.94 211 GLN A O 1
ATOM 1667 N N . ARG A 1 212 ? -1.321 15.212 11.957 1.00 96.38 212 ARG A N 1
ATOM 1668 C CA . ARG A 1 212 ? -1.489 13.944 11.242 1.00 96.38 212 ARG A CA 1
ATOM 1669 C C . ARG A 1 212 ? -1.343 12.756 12.180 1.00 96.38 212 ARG A C 1
ATOM 1671 O O . ARG A 1 212 ? -2.179 11.859 12.139 1.00 96.38 212 ARG A O 1
ATOM 1678 N N . GLN A 1 213 ? -0.334 12.767 13.049 1.00 97.12 213 GLN A N 1
ATOM 1679 C CA . GLN A 1 213 ? -0.132 11.724 14.054 1.00 97.12 213 GLN A CA 1
ATOM 1680 C C . GLN A 1 213 ? -1.327 11.624 15.004 1.00 97.12 213 GLN A C 1
ATOM 1682 O O . GLN A 1 213 ? -1.850 10.529 15.214 1.00 97.12 213 GLN A O 1
ATOM 1687 N N . GLN A 1 214 ? -1.804 12.762 15.520 1.00 96.50 214 GLN A N 1
ATOM 1688 C CA . GLN A 1 214 ? -2.960 12.797 16.414 1.00 96.50 214 GLN A CA 1
ATOM 1689 C C . GLN A 1 214 ? -4.218 12.236 15.741 1.00 96.50 214 GLN A C 1
ATOM 1691 O O . GLN A 1 214 ? -4.951 11.452 16.351 1.00 96.50 214 GLN A O 1
ATOM 1696 N N . LEU A 1 215 ? -4.469 12.603 14.480 1.00 95.38 215 LEU A N 1
ATOM 1697 C CA . LEU A 1 215 ? -5.632 12.111 13.749 1.00 95.38 215 LEU A CA 1
ATOM 1698 C C . LEU A 1 215 ? -5.546 10.608 13.470 1.00 95.38 215 LEU A C 1
ATOM 1700 O O . LEU A 1 215 ? -6.540 9.916 13.678 1.00 95.38 215 LEU A O 1
ATOM 1704 N N . ILE A 1 216 ? -4.380 10.103 13.046 1.00 97.19 216 ILE A N 1
ATOM 1705 C CA . ILE A 1 216 ? -4.157 8.665 12.826 1.00 97.19 216 ILE A CA 1
ATOM 1706 C C . ILE A 1 216 ? -4.446 7.898 14.114 1.00 97.19 216 ILE A C 1
ATOM 1708 O O . ILE A 1 216 ? -5.275 6.994 14.091 1.00 97.19 216 ILE A O 1
ATOM 1712 N N . ALA A 1 217 ? -3.838 8.294 15.236 1.00 96.19 217 ALA A N 1
ATOM 1713 C CA . ALA A 1 217 ? -4.047 7.633 16.523 1.00 96.19 217 ALA A CA 1
ATOM 1714 C C . ALA A 1 217 ? -5.529 7.656 16.942 1.00 96.19 217 ALA A C 1
ATOM 1716 O O . ALA A 1 217 ? -6.102 6.630 17.305 1.00 96.19 217 ALA A O 1
ATOM 1717 N N . THR A 1 218 ? -6.191 8.811 16.810 1.00 96.00 218 THR A N 1
ATOM 1718 C CA . THR A 1 218 ? -7.615 8.967 17.154 1.00 96.00 218 THR A CA 1
ATOM 1719 C C . THR A 1 218 ? -8.510 8.079 16.290 1.00 96.00 218 THR A C 1
ATOM 1721 O O . THR A 1 218 ? -9.392 7.393 16.804 1.00 96.00 218 THR A O 1
ATOM 1724 N N . ARG A 1 219 ? -8.298 8.081 14.970 1.00 96.38 219 ARG A N 1
ATOM 1725 C CA . ARG A 1 219 ? -9.108 7.312 14.018 1.00 96.38 219 ARG A CA 1
ATOM 1726 C C . ARG A 1 219 ? -8.867 5.815 14.151 1.00 96.38 219 ARG A C 1
ATOM 1728 O O . ARG A 1 219 ? -9.834 5.064 14.138 1.00 96.38 219 ARG A O 1
ATOM 1735 N N . MET A 1 220 ? -7.617 5.392 14.322 1.00 97.06 220 MET A N 1
ATOM 1736 C CA . MET A 1 220 ? -7.268 3.982 14.505 1.00 97.06 220 MET A CA 1
ATOM 1737 C C . MET A 1 220 ? -7.771 3.422 15.835 1.00 97.06 220 MET A C 1
ATOM 1739 O O . MET A 1 220 ? -8.187 2.270 15.878 1.00 97.06 220 MET A O 1
ATOM 1743 N N . SER A 1 221 ? -7.812 4.233 16.898 1.00 95.81 221 SER A N 1
ATOM 1744 C CA . SER A 1 221 ? -8.374 3.813 18.186 1.00 95.81 221 SER A CA 1
ATOM 1745 C C . SER A 1 221 ? -9.829 3.344 18.059 1.00 95.81 221 SER A C 1
ATOM 1747 O O . SER A 1 221 ? -10.175 2.282 18.565 1.00 95.81 221 SER A O 1
ATOM 1749 N N . LYS A 1 222 ? -10.658 4.062 17.285 1.00 95.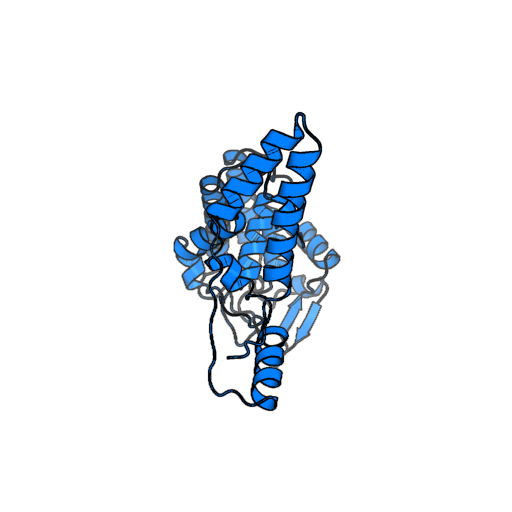31 222 LYS A N 1
ATOM 1750 C CA . LYS A 1 222 ? -12.057 3.671 17.017 1.00 95.31 222 LYS A CA 1
ATOM 1751 C C . LYS A 1 222 ? -12.185 2.334 16.287 1.00 95.31 222 LYS A C 1
ATOM 1753 O O . LYS A 1 222 ? -13.146 1.602 16.468 1.00 95.31 222 LYS A O 1
ATOM 1758 N N . LEU A 1 223 ? -11.194 1.996 15.467 1.00 96.44 223 LEU A N 1
ATOM 1759 C CA . LEU A 1 223 ? -11.189 0.771 14.673 1.00 96.44 223 LEU A CA 1
ATOM 1760 C C . LEU A 1 223 ? -10.835 -0.486 15.488 1.00 96.44 223 LEU A C 1
ATOM 1762 O O . LEU A 1 223 ? -10.966 -1.594 14.964 1.00 96.44 223 LEU A O 1
ATOM 1766 N N . LYS A 1 224 ? -10.413 -0.340 16.753 1.00 94.44 224 LYS A N 1
ATOM 1767 C CA . LYS A 1 224 ? -10.081 -1.467 17.645 1.00 94.44 224 LYS A CA 1
ATOM 1768 C C . LYS A 1 224 ? -11.308 -2.286 18.055 1.00 94.44 224 LYS A C 1
ATOM 1770 O O . LYS A 1 224 ? -11.164 -3.469 18.338 1.00 94.44 224 LYS A O 1
ATOM 1775 N N . GLU A 1 225 ? -12.496 -1.683 18.055 1.00 92.31 225 GLU A N 1
ATOM 1776 C CA . GLU A 1 225 ? -13.752 -2.353 18.434 1.00 92.31 225 GLU A CA 1
ATOM 1777 C C . GLU A 1 225 ? -14.437 -3.069 17.260 1.00 92.31 225 GLU A C 1
ATOM 1779 O O . GLU A 1 225 ? -15.370 -3.847 17.452 1.00 92.31 225 GLU A O 1
ATOM 1784 N N . VAL A 1 226 ? -13.970 -2.833 16.031 1.00 95.44 226 VAL A N 1
ATOM 1785 C CA . VAL A 1 226 ? -14.533 -3.450 14.829 1.00 95.44 226 VAL A CA 1
ATOM 1786 C C . VAL A 1 226 ? -14.160 -4.931 14.775 1.00 95.44 226 VAL A C 1
ATOM 1788 O O . VAL A 1 226 ? -12.990 -5.301 14.878 1.00 95.44 226 VAL A O 1
ATOM 1791 N N . ASP A 1 227 ? -15.148 -5.792 14.530 1.00 95.94 227 ASP A N 1
ATOM 1792 C CA . ASP A 1 227 ? -14.893 -7.199 14.225 1.00 95.94 227 ASP A CA 1
ATOM 1793 C C . ASP A 1 227 ? -14.362 -7.351 12.791 1.00 95.94 227 ASP A C 1
ATOM 1795 O O . ASP A 1 227 ? -15.111 -7.304 11.811 1.00 95.94 227 ASP A O 1
ATOM 1799 N N . TRP A 1 228 ? -13.047 -7.554 12.680 1.00 96.12 228 TRP A N 1
ATOM 1800 C CA . TRP A 1 228 ? -12.334 -7.773 11.420 1.00 96.12 228 TRP A CA 1
ATOM 1801 C C . TRP A 1 228 ? -12.395 -9.220 10.912 1.00 96.12 228 TRP A C 1
ATOM 1803 O O . TRP A 1 228 ? -11.710 -9.541 9.937 1.00 96.12 228 TRP A O 1
ATOM 1813 N N . SER A 1 229 ? -13.177 -10.107 11.533 1.00 95.00 229 SER A N 1
ATOM 1814 C CA . SER A 1 229 ? -13.386 -11.470 11.040 1.00 95.00 229 SER A CA 1
ATOM 1815 C C . SER A 1 229 ? -14.036 -11.466 9.648 1.00 95.00 229 SER A C 1
ATOM 1817 O O . SER A 1 229 ? -14.982 -10.707 9.423 1.00 95.00 229 SER A O 1
ATOM 1819 N N . PRO A 1 230 ? -13.606 -12.326 8.703 1.00 93.31 230 PRO A N 1
ATOM 1820 C CA . PRO A 1 230 ? -14.269 -12.483 7.405 1.00 93.31 230 PRO A CA 1
ATOM 1821 C C . PRO A 1 230 ? -15.747 -12.898 7.493 1.00 93.31 230 PRO A C 1
ATOM 1823 O O . PRO A 1 230 ? -16.486 -12.703 6.527 1.00 93.31 230 PRO A O 1
ATOM 1826 N N . ASP A 1 231 ? -16.178 -13.455 8.629 1.00 92.75 231 ASP A N 1
ATOM 1827 C CA . ASP A 1 231 ? -17.557 -13.902 8.852 1.00 92.75 231 ASP A CA 1
ATOM 1828 C C . ASP A 1 231 ? -18.511 -12.775 9.273 1.00 92.75 231 ASP A C 1
ATOM 1830 O O . ASP A 1 231 ? -19.730 -12.973 9.250 1.00 92.75 231 ASP A O 1
ATOM 1834 N N . ASN A 1 232 ? -17.988 -11.592 9.616 1.00 95.25 232 ASN A N 1
ATOM 1835 C CA . ASN A 1 232 ? -18.816 -10.452 9.991 1.00 95.25 232 ASN A CA 1
ATOM 1836 C C . ASN A 1 232 ? -19.769 -10.089 8.827 1.00 95.25 232 ASN A C 1
ATOM 1838 O O . ASN A 1 232 ? -19.315 -9.819 7.706 1.00 95.25 232 ASN A O 1
ATOM 1842 N N . PRO A 1 233 ? -21.100 -10.092 9.048 1.00 95.12 233 PRO A N 1
ATOM 1843 C CA . PRO A 1 233 ? -22.077 -9.875 7.986 1.00 95.12 233 PRO A CA 1
ATOM 1844 C C . PRO A 1 233 ? -21.970 -8.496 7.331 1.00 95.12 233 PRO A C 1
ATOM 1846 O O . PRO A 1 233 ? -22.367 -8.382 6.170 1.00 95.12 233 PRO A O 1
ATOM 1849 N N . ILE A 1 234 ? -21.381 -7.499 8.008 1.00 95.94 234 ILE A N 1
ATOM 1850 C CA . ILE A 1 234 ? -21.202 -6.139 7.476 1.00 95.94 234 ILE A CA 1
ATOM 1851 C C . ILE A 1 234 ? -20.487 -6.142 6.122 1.00 95.94 234 ILE A C 1
ATOM 1853 O O . ILE A 1 234 ? -20.812 -5.360 5.233 1.00 95.94 234 ILE A O 1
ATOM 1857 N N . TRP A 1 235 ? -19.558 -7.080 5.901 1.00 96.31 235 TRP A N 1
ATOM 1858 C CA . TRP A 1 235 ? -18.808 -7.154 4.649 1.00 96.31 235 TRP A CA 1
ATOM 1859 C C . TRP A 1 235 ? -19.702 -7.419 3.441 1.00 96.31 235 TRP A C 1
ATOM 1861 O O . TRP A 1 235 ? -19.378 -6.977 2.341 1.00 96.31 235 TRP A O 1
ATOM 1871 N N . LYS A 1 236 ? -20.834 -8.102 3.641 1.00 95.06 236 LYS A N 1
ATOM 1872 C CA . LYS A 1 236 ? -21.787 -8.455 2.581 1.00 95.06 236 LYS A CA 1
ATOM 1873 C C . LYS A 1 236 ? -22.673 -7.280 2.162 1.00 95.06 236 LYS A C 1
ATOM 1875 O O . LYS A 1 236 ? -23.333 -7.386 1.132 1.00 95.06 236 LYS A O 1
ATOM 1880 N N . GLU A 1 237 ? -22.680 -6.186 2.923 1.00 96.06 237 GLU A N 1
ATOM 1881 C CA . GLU A 1 237 ? -23.355 -4.941 2.538 1.00 96.06 237 GLU A CA 1
ATOM 1882 C C . GLU A 1 237 ? -22.579 -4.189 1.448 1.00 96.06 237 GLU A C 1
ATOM 1884 O O . GLU A 1 237 ? -23.160 -3.425 0.679 1.00 96.06 237 GLU A O 1
ATOM 1889 N N . PHE A 1 238 ? -21.275 -4.456 1.327 1.00 97.25 238 PHE A N 1
ATOM 1890 C CA . PHE A 1 238 ? -20.419 -3.888 0.293 1.00 97.25 238 PHE A CA 1
ATOM 1891 C C . PHE A 1 238 ? -20.374 -4.762 -0.956 1.00 97.25 238 PHE A C 1
ATOM 1893 O O . PHE A 1 238 ? -20.604 -5.974 -0.944 1.00 97.25 238 PHE A O 1
ATOM 1900 N N . LYS A 1 239 ? -19.976 -4.157 -2.074 1.00 96.62 239 LYS A N 1
ATOM 1901 C CA . LYS A 1 239 ? -19.843 -4.872 -3.337 1.00 96.62 239 LYS A CA 1
ATOM 1902 C C . LYS A 1 239 ? -18.679 -5.858 -3.279 1.00 96.62 239 LYS A C 1
ATOM 1904 O O . LYS A 1 239 ? -17.517 -5.486 -3.102 1.00 96.62 239 LYS A O 1
ATOM 1909 N N . GLY A 1 240 ? -18.969 -7.127 -3.540 1.00 94.94 240 GLY A N 1
ATOM 1910 C CA . GLY A 1 240 ? -17.973 -8.190 -3.569 1.00 94.94 240 GLY A CA 1
ATOM 1911 C C . GLY A 1 240 ? -18.465 -9.447 -4.274 1.00 94.94 240 GLY A C 1
ATOM 1912 O O . GLY A 1 240 ? -19.571 -9.499 -4.804 1.00 94.94 240 GLY A O 1
ATOM 1913 N N . THR A 1 241 ? -17.604 -10.458 -4.336 1.00 94.00 241 THR A N 1
ATOM 1914 C CA . THR A 1 241 ? -17.897 -11.744 -4.987 1.00 94.00 241 THR A CA 1
ATOM 1915 C C . THR A 1 241 ? -17.233 -12.883 -4.235 1.00 94.00 241 THR A C 1
ATOM 1917 O O . THR A 1 241 ? -16.112 -12.731 -3.752 1.00 94.00 241 THR A O 1
ATOM 1920 N N . TYR A 1 242 ? -17.880 -14.043 -4.183 1.00 91.69 242 TYR A N 1
ATOM 1921 C CA . TYR A 1 242 ? -17.266 -15.246 -3.633 1.00 91.69 242 TYR A CA 1
ATOM 1922 C C . TYR A 1 242 ? -16.257 -15.847 -4.617 1.00 91.69 242 TYR A C 1
ATOM 1924 O O . TYR A 1 242 ? -16.561 -16.011 -5.800 1.00 91.69 242 TYR A O 1
ATOM 1932 N N . LYS A 1 243 ? -15.049 -16.173 -4.143 1.00 87.62 243 LYS A N 1
ATOM 1933 C CA . LYS A 1 243 ? -13.997 -16.823 -4.946 1.00 87.62 243 LYS A CA 1
ATOM 1934 C C . LYS A 1 243 ? -13.283 -17.909 -4.148 1.00 87.62 243 LYS A C 1
ATOM 1936 O O . LYS A 1 243 ? -13.259 -17.875 -2.924 1.00 87.62 243 LYS A O 1
ATOM 1941 N N . GLY A 1 244 ? -12.648 -18.838 -4.860 1.00 81.19 244 GLY A N 1
ATOM 1942 C CA . GLY A 1 244 ? -11.846 -19.907 -4.262 1.00 81.19 244 GLY A CA 1
ATOM 1943 C C . GLY A 1 244 ? -12.647 -21.153 -3.879 1.00 81.19 244 GLY A C 1
ATOM 1944 O O . GLY A 1 244 ? -13.841 -21.265 -4.156 1.00 81.19 244 GLY A O 1
ATOM 1945 N N . ARG A 1 245 ? -11.941 -22.125 -3.293 1.00 78.81 245 ARG A N 1
ATOM 1946 C CA . ARG A 1 245 ? -12.493 -23.354 -2.706 1.00 78.81 245 ARG A CA 1
ATOM 1947 C C . ARG A 1 245 ? -11.754 -23.611 -1.380 1.00 78.81 245 ARG A C 1
ATOM 1949 O O . ARG A 1 245 ? -10.571 -23.942 -1.450 1.00 78.81 245 ARG A O 1
ATOM 1956 N N . PRO A 1 246 ? -12.395 -23.440 -0.208 1.00 82.25 246 PRO A N 1
ATOM 1957 C CA . PRO A 1 246 ? -13.782 -22.998 -0.005 1.00 82.25 246 PRO A CA 1
ATOM 1958 C C . PRO A 1 246 ? -14.030 -21.551 -0.489 1.00 82.25 246 PRO A C 1
ATOM 1960 O O . PRO A 1 246 ? -13.073 -20.788 -0.637 1.00 82.25 246 PRO A O 1
ATOM 1963 N N . PRO A 1 247 ? -15.290 -21.178 -0.791 1.00 85.44 247 PRO A N 1
ATOM 1964 C CA . PRO A 1 247 ? -15.622 -19.839 -1.266 1.00 85.44 247 PRO A CA 1
ATOM 1965 C C . PRO A 1 247 ? -15.439 -18.797 -0.153 1.00 85.44 247 PRO A C 1
ATOM 1967 O O . PRO A 1 247 ? -16.105 -18.859 0.874 1.00 85.44 247 PRO A O 1
ATOM 1970 N N . LEU A 1 248 ? -14.574 -17.811 -0.387 1.00 89.69 248 LEU A N 1
ATOM 1971 C CA . LEU A 1 248 ? -14.357 -16.650 0.482 1.00 89.69 248 LEU A CA 1
ATOM 1972 C C . LEU A 1 248 ? -14.944 -15.399 -0.171 1.00 89.69 248 LEU A C 1
ATOM 1974 O O . LEU A 1 248 ? -14.865 -15.244 -1.393 1.00 89.69 248 LEU A O 1
ATOM 1978 N N . PHE A 1 249 ? -15.535 -14.503 0.620 1.00 93.25 249 PHE A N 1
ATOM 1979 C CA . PHE A 1 249 ? -16.113 -13.264 0.104 1.00 93.25 249 PHE A CA 1
ATOM 1980 C C . PHE A 1 249 ? -15.026 -12.221 -0.164 1.00 93.25 249 PHE A C 1
ATOM 1982 O O . PHE A 1 249 ? -14.372 -11.751 0.758 1.00 93.25 249 PHE A O 1
ATOM 1989 N N . HIS A 1 250 ? -14.843 -11.833 -1.426 1.00 93.19 250 HIS A N 1
ATOM 1990 C CA . HIS A 1 250 ? -13.850 -10.845 -1.827 1.00 93.19 250 HIS A CA 1
ATOM 1991 C C . HIS A 1 250 ? -14.468 -9.497 -2.183 1.00 93.19 250 HIS A C 1
ATOM 1993 O O . HIS A 1 250 ? -15.204 -9.398 -3.168 1.00 93.19 250 HIS A O 1
ATOM 1999 N N . LEU A 1 251 ? -14.076 -8.451 -1.450 1.00 95.50 251 LEU A N 1
ATOM 2000 C CA . LEU A 1 251 ? -14.463 -7.066 -1.734 1.00 95.50 251 LEU A CA 1
ATOM 2001 C C . LEU A 1 251 ? -13.978 -6.613 -3.119 1.00 95.50 251 LEU A C 1
ATOM 2003 O O . LEU A 1 251 ? -12.864 -6.925 -3.557 1.00 95.50 251 LEU A O 1
ATOM 2007 N N . SER A 1 252 ? -14.821 -5.847 -3.808 1.00 94.06 252 SER A N 1
ATOM 2008 C CA . SER A 1 252 ? -14.495 -5.245 -5.095 1.00 94.06 252 SER A CA 1
ATOM 2009 C C . SER A 1 252 ? -13.479 -4.116 -4.933 1.00 94.06 252 SER A C 1
ATOM 2011 O O . SER A 1 252 ? -13.516 -3.344 -3.977 1.00 94.06 252 SER A O 1
ATOM 2013 N N . LYS A 1 253 ? -12.576 -3.997 -5.910 1.00 91.06 253 LYS A N 1
ATOM 2014 C CA . LYS A 1 253 ? -11.540 -2.951 -5.972 1.00 91.06 253 LYS A CA 1
ATOM 2015 C C . LYS A 1 253 ? -11.979 -1.691 -6.722 1.00 91.06 253 LYS A C 1
ATOM 2017 O O . LYS A 1 253 ? -11.133 -0.867 -7.063 1.00 91.06 253 LYS A O 1
ATOM 2022 N N . ASP A 1 254 ? -13.254 -1.594 -7.093 1.00 92.25 254 ASP A N 1
ATOM 2023 C CA . ASP A 1 254 ? -13.752 -0.409 -7.785 1.00 92.25 254 ASP A CA 1
ATOM 2024 C C . ASP A 1 254 ? -13.829 0.798 -6.847 1.00 92.25 254 ASP A C 1
ATOM 2026 O O . ASP A 1 254 ? -13.975 0.667 -5.633 1.00 92.25 254 ASP A O 1
ATOM 2030 N N . LYS A 1 255 ? -13.675 1.985 -7.438 1.00 91.62 255 LYS A N 1
ATOM 2031 C CA . LYS A 1 255 ? -13.543 3.241 -6.702 1.00 91.62 255 LYS A CA 1
ATOM 2032 C C . LYS A 1 255 ? -14.760 3.526 -5.820 1.00 91.62 255 LYS A C 1
ATOM 2034 O O . LYS A 1 255 ? -14.577 3.927 -4.678 1.00 91.62 255 LYS A O 1
ATOM 2039 N N . ASN A 1 256 ? -15.967 3.281 -6.330 1.00 94.19 256 ASN A N 1
ATOM 2040 C CA . ASN A 1 256 ? -17.207 3.548 -5.601 1.00 94.19 256 ASN A CA 1
ATOM 2041 C C . ASN A 1 256 ? -17.293 2.680 -4.343 1.00 94.19 256 ASN A C 1
ATOM 2043 O O . ASN A 1 256 ? -17.557 3.202 -3.267 1.00 94.19 256 ASN A O 1
ATOM 2047 N N . ASN A 1 257 ? -16.965 1.389 -4.456 1.00 96.00 257 ASN A N 1
ATOM 2048 C CA . ASN A 1 257 ? -16.933 0.494 -3.302 1.00 96.00 257 ASN A CA 1
ATOM 2049 C C . ASN A 1 257 ? -15.897 0.932 -2.249 1.00 96.00 257 ASN A C 1
ATOM 2051 O O . ASN A 1 257 ? -16.158 0.869 -1.055 1.00 96.00 257 ASN A O 1
ATOM 2055 N N . ILE A 1 258 ? -14.721 1.412 -2.672 1.00 95.88 258 ILE A N 1
ATOM 2056 C CA . ILE A 1 258 ? -13.714 1.950 -1.740 1.00 95.88 258 ILE A CA 1
ATOM 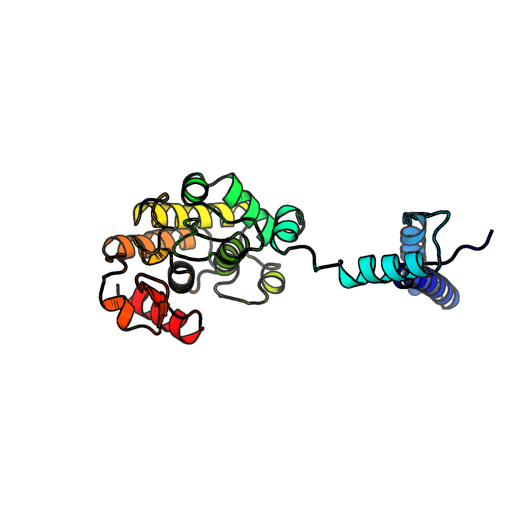2057 C C . ILE A 1 258 ? -14.235 3.217 -1.043 1.00 95.88 258 ILE A C 1
ATOM 2059 O O . ILE A 1 258 ? -14.034 3.370 0.157 1.00 95.88 258 ILE A O 1
ATOM 2063 N N . GLU A 1 259 ? -14.920 4.112 -1.758 1.00 95.62 259 GLU A N 1
ATOM 2064 C CA . GLU A 1 259 ? -15.535 5.308 -1.163 1.00 95.62 259 GLU A CA 1
ATOM 2065 C C . GLU A 1 259 ? -16.645 4.951 -0.157 1.00 95.62 259 GLU A C 1
ATOM 2067 O O . GLU A 1 259 ? -16.737 5.583 0.893 1.00 95.62 259 GLU A O 1
ATOM 2072 N N . GLU A 1 260 ? -17.456 3.926 -0.435 1.00 97.31 260 GLU A N 1
ATOM 2073 C CA . GLU A 1 260 ? -18.462 3.399 0.500 1.00 97.31 260 GLU A CA 1
ATOM 2074 C C . GLU A 1 260 ? -17.820 2.815 1.761 1.00 97.31 260 GLU A C 1
ATOM 2076 O O . GLU A 1 260 ? -18.241 3.151 2.866 1.00 97.31 260 GLU A O 1
ATOM 2081 N N . LEU A 1 261 ? -16.748 2.029 1.612 1.00 97.69 261 LEU A N 1
ATOM 2082 C CA . LEU A 1 261 ? -15.967 1.520 2.743 1.00 97.69 261 LEU A CA 1
ATOM 2083 C C . LEU A 1 261 ? -15.403 2.666 3.597 1.00 97.69 261 LEU A C 1
ATOM 2085 O O . LEU A 1 261 ? -15.501 2.622 4.819 1.00 97.69 261 LEU A O 1
ATOM 2089 N N . VAL A 1 262 ? -14.856 3.719 2.975 1.00 97.25 262 VAL A N 1
ATOM 2090 C CA . VAL A 1 262 ? -14.366 4.905 3.703 1.00 97.25 262 VAL A CA 1
ATOM 2091 C C . VAL A 1 262 ? -15.498 5.589 4.472 1.00 97.25 262 VAL A C 1
ATOM 2093 O O . VAL A 1 262 ? -15.305 5.955 5.628 1.00 97.25 262 VAL A O 1
ATOM 2096 N N . ARG A 1 263 ? -16.684 5.755 3.870 1.00 97.44 263 ARG A N 1
ATOM 2097 C CA . ARG A 1 263 ? -17.850 6.348 4.553 1.00 97.44 263 ARG A C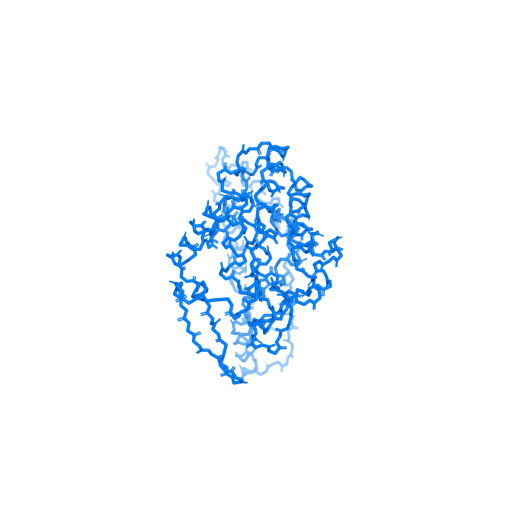A 1
ATOM 2098 C C . ARG A 1 263 ? -18.311 5.506 5.736 1.00 97.44 263 ARG A C 1
ATOM 2100 O O . ARG A 1 263 ? -18.652 6.069 6.769 1.00 97.44 263 ARG A O 1
ATOM 2107 N N . TRP A 1 264 ? -18.293 4.186 5.602 1.00 97.50 264 TRP A N 1
ATOM 2108 C CA . TRP A 1 264 ? -18.619 3.289 6.703 1.00 97.50 264 TRP A CA 1
ATOM 2109 C C . TRP A 1 264 ? -17.613 3.396 7.857 1.00 97.50 264 TRP A C 1
ATOM 2111 O O . TRP A 1 264 ? -18.033 3.479 9.006 1.00 97.50 264 TRP A O 1
ATOM 2121 N N . LEU A 1 265 ? -16.312 3.523 7.576 1.00 97.12 265 LEU A N 1
ATOM 2122 C CA . LEU A 1 265 ? -15.295 3.736 8.620 1.00 97.12 265 LEU A CA 1
ATOM 2123 C C . LEU A 1 265 ? -15.525 5.023 9.434 1.00 97.12 265 LEU A C 1
ATOM 2125 O O . LEU A 1 265 ? -15.108 5.101 10.585 1.00 97.12 265 LEU A O 1
ATOM 2129 N N . TYR A 1 266 ? -16.205 6.025 8.865 1.00 96.38 266 TYR A N 1
ATOM 2130 C CA . TYR A 1 266 ? -16.635 7.224 9.595 1.00 96.38 266 TYR A CA 1
ATOM 2131 C C . TYR A 1 266 ? -17.845 7.000 10.515 1.00 96.38 266 TYR A C 1
ATOM 2133 O O . TYR A 1 266 ? -18.104 7.845 11.371 1.00 96.38 266 TYR A O 1
ATOM 2141 N N . SER A 1 267 ? -18.588 5.908 10.322 1.00 93.75 267 SER A N 1
ATOM 2142 C CA . SER A 1 267 ? -19.725 5.508 11.161 1.00 93.75 267 SER A CA 1
ATOM 2143 C C . SER A 1 267 ? -19.357 4.534 12.284 1.00 93.75 267 SER A C 1
ATOM 2145 O O . SER A 1 267 ? -20.211 4.257 13.123 1.00 93.75 267 SER A O 1
ATOM 2147 N N . CYS A 1 268 ? -18.115 4.034 12.288 1.00 89.50 268 CYS A N 1
ATOM 2148 C CA . CYS A 1 268 ? -17.551 3.216 13.360 1.00 89.50 268 CYS A CA 1
ATOM 2149 C C . CYS A 1 268 ? -17.226 4.039 14.617 1.00 89.50 268 CYS A C 1
ATOM 2151 O O . CYS A 1 268 ? -16.805 5.221 14.501 1.00 89.50 268 CYS A O 1
#

Foldseek 3Di:
DDDDDLDDPVVVVVLVVLVVQLVVLCVVDDPSPVVSVVSVVVSVPDDDDDDDDPDDDPVRSNVVSCCVVVVPDPDPPLNCLCPVPVQLLSVLLVVLCVPQPLLVLQAEASDPDDQDPPVRRRLYYSVLSSQLLLCLQALDSDPCSRVRNPPFPDDSVLSSVLVNLLVVLVCVLPPSNRCCRLQFFQSVASLLVVLLSSLLRHPPNNPDSVVSSVSSVVLSVVVSPDDRHQPPCVQVVADWDFDDVVTGTHHDNDPVSSVVSNVVSVVD

pLDDT: mean 86.29, std 11.87, range [50.78, 98.06]

Radius of gyration: 25.3 Å; chains: 1; bounding box: 59×58×60 Å

Sequence (268 aa):
MELSIIDGTQRIAAFVQLEDSILKALKKGGEKVKLAYELDSLMKDSSIAIQVFEGLTRAEESQLYLDLNLKGKKVALSKRISFDSRNNLNVITNQVLHTHQSLKTAGVELEKRSINRPANKNLLSLSQLRQVIGIFMTGKAHVNIEEKTSQSPLSNSEYITLIHLYLNELFDIYPAGQMGDYTKCMLASYPLFIAVALYVNDKMENQPIEQRQQLIATRMSKLKEVDWSPDNPIWKEFKGTYKGRPPLFHLSKDKNNIEELVRWLYSC